Protein AF-0000000066609234 (afdb_homodimer)

Foldseek 3Di:
DPPPPPPPPPPPPPPPPPPVCPVPVPPPCVVVDDPPPDPDDPVRVLVVCVVDNDPVVVCCCVPVDADWDADPPPGDIDRDPVVVVVCCVPPVPDPPPD/DDPDDPPPPPPPPPPPPPPVCVVVVPPPCVVVDDPPDDPDDPVRVLVVCVVDNDPVVVCCCVPVDADWDADPPPGDIDRDPVVVVVCCVPPVDDPPPD

Organism: Homo sapiens (NCBI:txid9606)

Radius of gyration: 31.5 Å; Cα contacts (8 Å, |Δi|>4): 205; chains: 2; bounding box: 87×115×63 Å

pLDDT: mean 71.25, std 27.48, range [21.61, 97.12]

Nearest PDB structures (foldseek):
  2emf-assembly1_A  TM=6.825E-01  e=8.742E-01  Homo sapiens
  2rv7-assembly1_A  TM=4.399E-01  e=4.670E-01  Homo sapiens
  2ctd-assembly1_A  TM=4.064E-01  e=5.755E-01  Homo sapiens
  2rv6-assembly1_A  TM=5.481E-01  e=2.318E+00  Homo sapiens
  1xjh-assembly1_A  TM=2.756E-01  e=9.372E-01  Escherichia coli

Structure (mmCIF, N/CA/C/O backbone):
data_AF-0000000066609234-model_v1
#
loop_
_entity.id
_entity.type
_entity.pdbx_description
1 polymer 'Zinc finger protein 800'
#
loop_
_atom_site.group_PDB
_atom_site.id
_atom_site.type_symbol
_atom_site.label_atom_id
_atom_site.label_alt_id
_atom_site.label_comp_id
_atom_site.label_asym_id
_atom_site.label_entity_id
_atom_site.label_seq_id
_atom_site.pdbx_PDB_ins_code
_atom_site.Cartn_x
_atom_site.Cartn_y
_atom_site.Cartn_z
_atom_site.occupancy
_atom_site.B_iso_or_equiv
_atom_site.auth_seq_id
_atom_site.auth_comp_id
_atom_site.auth_asym_id
_atom_site.auth_atom_id
_atom_site.pdbx_PDB_model_num
ATOM 1 N N . MET A 1 1 ? -11.031 74.25 49.125 1 28.52 1 MET A N 1
ATOM 2 C CA . MET A 1 1 ? -10.68 73.875 47.781 1 28.52 1 MET A CA 1
ATOM 3 C C . MET A 1 1 ? -11.109 72.438 47.5 1 28.52 1 MET A C 1
ATOM 5 O O . MET A 1 1 ? -10.898 71.562 48.344 1 28.52 1 MET A O 1
ATOM 9 N N . PRO A 1 2 ? -12.016 72.125 46.438 1 31.3 2 PRO A N 1
ATOM 10 C CA . PRO A 1 2 ? -12.844 70.938 46.125 1 31.3 2 PRO A CA 1
ATOM 11 C C . PRO A 1 2 ? -12.008 69.688 45.781 1 31.3 2 PRO A C 1
ATOM 13 O O . PRO A 1 2 ? -11.023 69.812 45.031 1 31.3 2 PRO A O 1
ATOM 16 N N . LEU A 1 3 ? -11.656 68.812 46.719 1 30.33 3 LEU A N 1
ATOM 17 C CA . LEU A 1 3 ? -10.906 67.562 46.75 1 30.33 3 LEU A CA 1
ATOM 18 C C . LEU A 1 3 ? -11.523 66.562 45.781 1 30.33 3 LEU A C 1
ATOM 20 O O . LEU A 1 3 ? -12.594 66 46.062 1 30.33 3 LEU A O 1
ATOM 24 N N . ARG A 1 4 ? -11.555 66.938 44.406 1 28.08 4 ARG A N 1
ATOM 25 C CA . ARG A 1 4 ? -12.18 66.188 43.312 1 28.08 4 ARG A CA 1
ATOM 26 C C . ARG A 1 4 ? -11.672 64.75 43.25 1 28.08 4 ARG A C 1
ATOM 28 O O . ARG A 1 4 ? -10.469 64.5 43.312 1 28.08 4 ARG A O 1
ATOM 35 N N . ASP A 1 5 ? -12.406 63.812 43.875 1 26 5 ASP A N 1
ATOM 36 C CA . ASP A 1 5 ? -12.344 62.344 43.938 1 26 5 ASP A CA 1
ATOM 37 C C . ASP A 1 5 ? -12.172 61.75 42.562 1 26 5 ASP A C 1
ATOM 39 O O . ASP A 1 5 ? -13.078 61.812 41.719 1 26 5 ASP A O 1
ATOM 43 N N . LYS A 1 6 ? -11.047 62 41.844 1 26.77 6 LYS A N 1
ATOM 44 C CA . LYS A 1 6 ? -10.773 61.531 40.5 1 26.77 6 LYS A CA 1
ATOM 45 C C . LYS A 1 6 ? -10.867 60 40.406 1 26.77 6 LYS A C 1
ATOM 47 O O . LYS A 1 6 ? -10.156 59.312 41.125 1 26.77 6 LYS A O 1
ATOM 52 N N . TYR A 1 7 ? -12.109 59.406 40.344 1 27.83 7 TYR A N 1
ATOM 53 C CA . TYR A 1 7 ? -12.531 58.031 40.094 1 27.83 7 TYR A CA 1
ATOM 54 C C . TYR A 1 7 ? -11.812 57.469 38.906 1 27.83 7 TYR A C 1
ATOM 56 O O . TYR A 1 7 ? -11.758 58.094 37.844 1 27.83 7 TYR A O 1
ATOM 64 N N . CYS A 1 8 ? -10.703 56.781 39.094 1 27.2 8 CYS A N 1
ATOM 65 C CA . CYS A 1 8 ? -9.812 56.062 38.188 1 27.2 8 CYS A CA 1
ATOM 66 C C . CYS A 1 8 ? -10.602 55.094 37.312 1 27.2 8 CYS A C 1
ATOM 68 O O . CYS A 1 8 ? -11.305 54.219 37.781 1 27.2 8 CYS A O 1
ATOM 70 N N . GLN A 1 9 ? -11.273 55.625 36.312 1 24.23 9 GLN A N 1
ATOM 71 C CA . GLN A 1 9 ? -11.945 54.875 35.25 1 24.23 9 GLN A CA 1
ATOM 72 C C . GLN A 1 9 ? -11.023 53.812 34.625 1 24.23 9 GLN A C 1
ATOM 74 O O . GLN A 1 9 ? -9.961 54.156 34.125 1 24.23 9 GLN A O 1
ATOM 79 N N . THR A 1 10 ? -10.773 52.719 35.406 1 25.31 10 THR A N 1
ATOM 80 C CA . THR A 1 10 ? -10.039 51.562 34.938 1 25.31 10 THR A CA 1
ATOM 81 C C . THR A 1 10 ? -10.562 51.125 33.562 1 25.31 10 THR A C 1
ATOM 83 O O . THR A 1 10 ? -11.742 50.812 33.406 1 25.31 10 THR A O 1
ATOM 86 N N . ASP A 1 11 ? -10.281 51.844 32.469 1 29.53 11 ASP A N 1
ATOM 87 C CA . ASP A 1 11 ? -10.523 51.406 31.078 1 29.53 11 ASP A CA 1
ATOM 88 C C . ASP A 1 11 ? -10.117 49.969 30.859 1 29.53 11 ASP A C 1
ATOM 90 O O . ASP A 1 11 ? -8.953 49.594 31.078 1 29.53 11 ASP A O 1
ATOM 94 N N . HIS A 1 12 ? -10.961 49.031 31.344 1 28.52 12 HIS A N 1
ATOM 95 C CA . HIS A 1 12 ? -10.875 47.625 31.016 1 28.52 12 HIS A CA 1
ATOM 96 C C . HIS A 1 12 ? -10.586 47.406 29.531 1 28.52 12 HIS A C 1
ATOM 98 O O . HIS A 1 12 ? -11.422 47.719 28.688 1 28.52 12 HIS A O 1
ATOM 104 N N . HIS A 1 13 ? -9.43 47.875 29.078 1 29.09 13 HIS A N 1
ATOM 105 C CA . HIS A 1 13 ? -9.07 47.438 27.734 1 29.09 13 HIS A CA 1
ATOM 106 C C . HIS A 1 13 ? -9.406 45.938 27.547 1 29.09 13 HIS A C 1
ATOM 108 O O . HIS A 1 13 ? -8.969 45.094 28.328 1 29.09 13 HIS A O 1
ATOM 114 N N . HIS A 1 14 ? -10.68 45.656 27.188 1 28.42 14 HIS A N 1
ATOM 115 C CA . HIS A 1 14 ? -11.109 44.344 26.688 1 28.42 14 HIS A CA 1
ATOM 116 C C . HIS A 1 14 ? -10.055 43.719 25.781 1 28.42 14 HIS A C 1
ATOM 118 O O . HIS A 1 14 ? -9.727 44.281 24.734 1 28.42 14 HIS A O 1
ATOM 124 N N . HIS A 1 15 ? -8.93 43.344 26.344 1 29.28 15 HIS A N 1
ATOM 125 C CA . HIS A 1 15 ? -8.086 42.469 25.531 1 29.28 15 HIS A CA 1
ATOM 126 C C . HIS A 1 15 ? -8.93 41.469 24.75 1 29.28 15 HIS A C 1
ATOM 128 O O . HIS A 1 15 ? -9.766 40.75 25.328 1 29.28 15 HIS A O 1
ATOM 134 N N . GLY A 1 16 ? -9.461 41.875 23.578 1 28.73 16 GLY A N 1
ATOM 135 C CA . GLY A 1 16 ? -10.031 40.938 22.625 1 28.73 16 GLY A CA 1
ATOM 136 C C . GLY A 1 16 ? -9.367 39.562 22.672 1 28.73 16 GLY A C 1
ATOM 137 O O . GLY A 1 16 ? -8.141 39.469 22.609 1 28.73 16 GLY A O 1
ATOM 138 N N . CYS A 1 17 ? -9.758 38.719 23.609 1 29.88 17 CYS A N 1
ATOM 139 C CA . CYS A 1 17 ? -9.422 37.281 23.625 1 29.88 17 CYS A CA 1
ATOM 140 C C . CYS A 1 17 ? -9.227 36.75 22.219 1 29.88 17 CYS A C 1
ATOM 142 O O . CYS A 1 17 ? -9.945 37.156 21.297 1 29.88 17 CYS A O 1
ATOM 144 N N . CYS A 1 18 ? -7.965 36.594 21.859 1 32.62 18 CYS A N 1
ATOM 145 C CA . CYS A 1 18 ? -7.539 35.844 20.672 1 32.62 18 CYS A CA 1
ATOM 146 C C . CYS A 1 18 ? -8.453 34.656 20.391 1 32.62 18 CYS A C 1
ATOM 148 O O . CYS A 1 18 ? -8.617 33.781 21.25 1 32.62 18 CYS A O 1
ATOM 150 N N . GLU A 1 19 ? -9.719 34.875 20 1 37.41 19 GLU A N 1
ATOM 151 C CA . GLU A 1 19 ? -10.445 33.719 19.5 1 37.41 19 GLU A CA 1
ATOM 152 C C . GLU A 1 19 ? -9.5 32.719 18.797 1 37.41 19 GLU A C 1
ATOM 154 O O . GLU A 1 19 ? -8.594 33.156 18.078 1 37.41 19 GLU A O 1
ATOM 159 N N . PRO A 1 20 ? -9.117 31.641 19.5 1 38.38 20 PRO A N 1
ATOM 160 C CA . PRO A 1 20 ? -8.336 30.672 18.734 1 38.38 20 PRO A CA 1
ATOM 161 C C . PRO A 1 20 ? -8.82 30.531 17.297 1 38.38 20 PRO A C 1
ATOM 163 O O . PRO A 1 20 ? -10.023 30.375 17.062 1 38.38 20 PRO A O 1
ATOM 166 N N . VAL A 1 21 ? -8.523 31.375 16.375 1 37.28 21 VAL A N 1
ATOM 167 C CA . VAL A 1 21 ? -8.727 31.172 14.953 1 37.28 21 VAL A CA 1
ATOM 168 C C . VAL A 1 21 ? -8.57 29.703 14.609 1 37.28 21 VAL A C 1
ATOM 170 O O . VAL A 1 21 ? -7.469 29.156 14.672 1 37.28 21 VAL A O 1
ATOM 173 N N . TYR A 1 22 ? -9.352 28.859 15.211 1 35.16 22 TYR A N 1
ATOM 174 C CA . TYR A 1 22 ? -9.43 27.547 14.578 1 35.16 22 TYR A CA 1
ATOM 175 C C .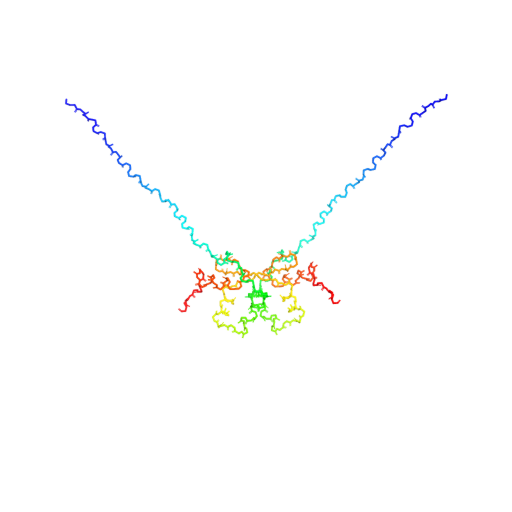 TYR A 1 22 ? -9.383 27.672 13.055 1 35.16 22 TYR A C 1
ATOM 177 O O . TYR A 1 22 ? -10.383 28 12.422 1 35.16 22 TYR A O 1
ATOM 185 N N . ILE A 1 23 ? -8.492 28.484 12.523 1 38.59 23 ILE A N 1
ATOM 186 C CA . ILE A 1 23 ? -8.359 28.375 11.078 1 38.59 23 ILE A CA 1
ATOM 187 C C . ILE A 1 23 ? -8.719 26.953 10.641 1 38.59 23 ILE A C 1
ATOM 189 O O . ILE A 1 23 ? -8.078 25.984 11.07 1 38.59 23 ILE A O 1
ATOM 193 N N . LEU A 1 24 ? -9.906 26.594 10.539 1 37.38 24 LEU A N 1
ATOM 194 C CA . LEU A 1 24 ? -10.242 25.438 9.727 1 37.38 24 LEU A CA 1
ATOM 195 C C . LEU A 1 24 ? -9.234 25.234 8.602 1 37.38 24 LEU A C 1
ATOM 197 O O . LEU A 1 24 ? -9.164 26.047 7.676 1 37.38 24 LEU A O 1
ATOM 201 N N . GLU A 1 25 ? -7.906 25.031 8.797 1 45.94 25 GLU A N 1
ATOM 202 C CA . GLU A 1 25 ? -7.074 24.688 7.648 1 45.94 25 GLU A CA 1
ATOM 203 C C . GLU A 1 25 ? -7.891 23.969 6.57 1 45.94 25 GLU A C 1
ATOM 205 O O . GLU A 1 25 ? -8.727 23.125 6.879 1 45.94 25 GLU A O 1
ATOM 210 N N . PRO A 1 26 ? -8.148 24.547 5.383 1 46.69 26 PRO A N 1
ATOM 211 C CA . PRO A 1 26 ? -8.828 23.766 4.348 1 46.69 26 PRO A CA 1
ATOM 212 C C . PRO A 1 26 ? -8.477 22.281 4.391 1 46.69 26 PRO A C 1
ATOM 214 O O . PRO A 1 26 ? -7.328 21.922 4.664 1 46.69 26 PRO A O 1
ATOM 217 N N . GLY A 1 27 ? -9.266 21.469 5.039 1 52.31 27 GLY A N 1
ATOM 218 C CA . GLY A 1 27 ? -9.078 20.031 5.055 1 52.31 27 GLY A CA 1
ATOM 219 C C . GLY A 1 27 ? -8.328 19.5 3.844 1 52.31 27 GLY A C 1
ATOM 220 O O . GLY A 1 27 ? -8.109 20.25 2.879 1 52.31 27 GLY A O 1
ATOM 221 N N . ASP A 1 28 ? -7.34 18.609 3.953 1 59.31 28 ASP A N 1
ATOM 222 C CA . ASP A 1 28 ? -6.676 17.891 2.871 1 59.31 28 ASP A CA 1
ATOM 223 C C . ASP A 1 28 ? -7.684 17.406 1.828 1 59.31 28 ASP A C 1
ATOM 225 O O . ASP A 1 28 ? -8.336 16.375 2.02 1 59.31 28 ASP A O 1
ATOM 229 N N . PRO A 1 29 ? -8.102 18.375 0.907 1 63.44 29 PRO A N 1
ATOM 230 C CA . PRO A 1 29 ? -9.086 17.969 -0.099 1 63.44 29 PRO A CA 1
ATOM 231 C C . PRO A 1 29 ? -8.797 16.594 -0.68 1 63.44 29 PRO A C 1
ATOM 233 O O . PRO A 1 29 ? -9.727 15.852 -1.017 1 63.44 29 PRO A O 1
ATOM 236 N N . PRO A 1 30 ? -7.59 16.312 -0.858 1 58.59 30 PRO A N 1
ATOM 237 C CA . PRO A 1 30 ? -7.387 14.992 -1.438 1 58.59 30 PRO A CA 1
ATOM 238 C C . PRO A 1 30 ? -8.016 13.883 -0.602 1 58.59 30 PRO A C 1
ATOM 240 O O . PRO A 1 30 ? -8.422 12.852 -1.145 1 58.59 30 PRO A O 1
ATOM 243 N N . LEU A 1 31 ? -7.996 14.141 0.734 1 64.69 31 LEU A N 1
ATOM 244 C CA . LEU A 1 31 ? -8.648 13.141 1.571 1 64.69 31 LEU A CA 1
ATOM 245 C C . LEU A 1 31 ? -10.133 13.023 1.224 1 64.69 31 LEU A C 1
ATOM 247 O O . LEU A 1 31 ? -10.727 11.953 1.361 1 64.69 31 LEU A O 1
ATOM 251 N N . LEU A 1 32 ? -10.539 14.227 0.797 1 56.22 32 LEU A N 1
ATOM 252 C CA . LEU A 1 32 ? -11.969 14.32 0.521 1 56.22 32 LEU A CA 1
ATOM 253 C C . LEU A 1 32 ? -12.258 14.008 -0.943 1 56.22 32 LEU A C 1
ATOM 255 O O . LEU A 1 32 ? -13.406 13.719 -1.304 1 56.22 32 LEU A O 1
ATOM 259 N N . GLN A 1 33 ? -11.242 14.281 -1.676 1 59.34 33 GLN A N 1
ATOM 260 C CA . GLN A 1 33 ? -11.477 14.07 -3.1 1 59.34 33 GLN A CA 1
ATOM 261 C C . GLN A 1 33 ? -11.594 12.578 -3.416 1 59.34 33 GLN A C 1
ATOM 263 O O . GLN A 1 33 ? -11.008 11.742 -2.727 1 59.34 33 GLN A O 1
ATOM 268 N N . GLN A 1 34 ? -12.641 12.297 -4.242 1 62.44 34 GLN A N 1
ATOM 269 C CA . GLN A 1 34 ? -12.875 10.93 -4.707 1 62.44 34 GLN A CA 1
ATOM 270 C C . GLN A 1 34 ? -11.664 10.398 -5.473 1 62.44 34 GLN A C 1
ATOM 272 O O . GLN A 1 34 ? -11.094 11.094 -6.309 1 62.44 34 GLN A O 1
ATOM 277 N N . PRO A 1 35 ? -11.094 9.375 -4.938 1 60.59 35 PRO A N 1
ATOM 278 C CA . PRO A 1 35 ? -9.984 8.773 -5.684 1 60.59 35 PRO A CA 1
ATOM 279 C C . PRO A 1 35 ? -10.297 8.617 -7.172 1 60.59 35 PRO A C 1
ATOM 281 O O . PRO A 1 35 ? -11.445 8.391 -7.547 1 60.59 35 PRO A O 1
ATOM 284 N N . LEU A 1 36 ? -9.445 9.281 -7.977 1 59.44 36 LEU A N 1
ATOM 285 C CA . LEU A 1 36 ? -9.578 8.992 -9.398 1 59.44 36 LEU A CA 1
ATOM 286 C C . LEU A 1 36 ? -9.719 7.492 -9.641 1 59.44 36 LEU A C 1
ATOM 288 O O . LEU A 1 36 ? -9.047 6.688 -8.992 1 59.44 36 LEU A O 1
ATOM 292 N N . GLN A 1 37 ? -10.961 7.18 -9.875 1 60.25 37 GLN A N 1
ATOM 293 C CA . GLN A 1 37 ? -11.266 5.781 -10.164 1 60.25 37 GLN A CA 1
ATOM 294 C C . GLN A 1 37 ? -10.391 5.254 -11.305 1 60.25 37 GLN A C 1
ATOM 296 O O . GLN A 1 37 ? -10.484 5.73 -12.438 1 60.25 37 GLN A O 1
ATOM 301 N N . THR A 1 38 ? -9.195 4.777 -10.938 1 64.38 38 THR A N 1
ATOM 302 C CA . THR A 1 38 ? -8.445 4.039 -11.945 1 64.38 38 THR A CA 1
ATOM 303 C C . THR A 1 38 ? -8.789 2.553 -11.891 1 64.38 38 THR A C 1
ATOM 305 O O . THR A 1 38 ? -9.203 2.043 -10.852 1 64.38 38 THR A O 1
ATOM 308 N N . SER A 1 39 ? -8.906 1.955 -13.133 1 77.62 39 SER A N 1
ATOM 309 C CA . SER A 1 39 ? -9.094 0.511 -13.219 1 77.62 39 SER A CA 1
ATOM 310 C C . SER A 1 39 ? -7.922 -0.24 -12.602 1 77.62 39 SER A C 1
ATOM 312 O O . SER A 1 39 ? -8.031 -1.432 -12.305 1 77.62 39 SER A O 1
ATOM 314 N N . LYS A 1 40 ? -6.926 0.513 -12.266 1 88.94 40 LYS A N 1
ATOM 315 C CA . LYS A 1 40 ? -5.715 -0.112 -11.734 1 88.94 40 LYS A CA 1
ATOM 316 C C . LYS A 1 40 ? -5.711 -0.099 -10.211 1 88.94 40 LYS A C 1
ATOM 318 O O . LYS A 1 40 ? -6.125 0.882 -9.594 1 88.94 40 LYS A O 1
ATOM 323 N N . SER A 1 41 ? -5.258 -1.173 -9.664 1 92 41 SER A N 1
ATOM 324 C CA . SER A 1 41 ? -5.121 -1.24 -8.211 1 92 41 SER A CA 1
ATOM 325 C C . SER A 1 41 ? -3.984 -0.348 -7.723 1 92 41 SER A C 1
ATOM 327 O O . SER A 1 41 ? -3.139 0.077 -8.508 1 92 41 SER A O 1
ATOM 329 N N . GLY A 1 42 ? -4.012 -0.035 -6.473 1 95 42 GLY A N 1
ATOM 330 C CA . GLY A 1 42 ? -2.898 0.702 -5.891 1 95 42 GLY A CA 1
ATOM 331 C C . GLY A 1 42 ? -1.559 0.027 -6.109 1 95 42 GLY A C 1
ATOM 332 O O . GLY A 1 42 ? -0.558 0.694 -6.379 1 95 42 GLY A O 1
ATOM 333 N N . ILE A 1 43 ? -1.514 -1.341 -6.016 1 97.12 43 ILE A N 1
ATOM 334 C CA . ILE A 1 43 ? -0.284 -2.109 -6.176 1 97.12 43 ILE A CA 1
ATOM 335 C C . ILE A 1 43 ? 0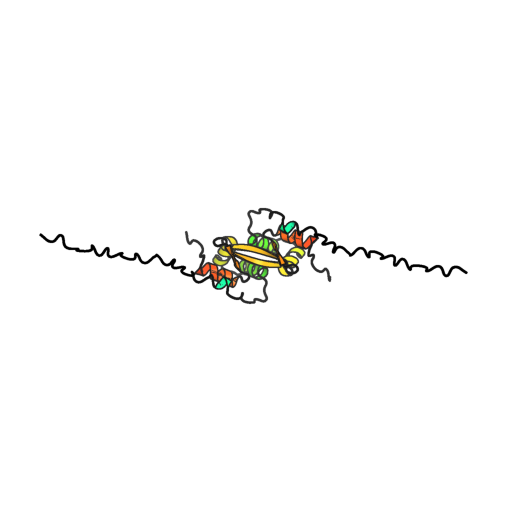.218 -1.99 -7.613 1 97.12 43 ILE A C 1
ATOM 337 O O . ILE A 1 43 ? 1.409 -1.771 -7.844 1 97.12 43 ILE A O 1
ATOM 341 N N . GLN A 1 44 ? -0.675 -2.064 -8.539 1 95.38 44 GLN A N 1
ATOM 342 C CA . GLN A 1 44 ? -0.281 -1.894 -9.93 1 95.38 44 GLN A CA 1
ATOM 343 C C . GLN A 1 44 ? 0.31 -0.507 -10.172 1 95.38 44 GLN A C 1
ATOM 345 O O . GLN A 1 44 ? 1.287 -0.362 -10.906 1 95.38 44 GLN A O 1
ATOM 350 N N . GLN A 1 45 ? -0.321 0.514 -9.57 1 94.75 45 GLN A N 1
ATOM 351 C CA . GLN A 1 45 ? 0.174 1.88 -9.711 1 94.75 45 GLN A CA 1
ATOM 352 C C . GLN A 1 45 ? 1.58 2.018 -9.133 1 94.75 45 GLN A C 1
ATOM 354 O O . GLN A 1 45 ? 2.43 2.697 -9.711 1 94.75 45 GLN A O 1
ATOM 359 N N . ILE A 1 46 ? 1.784 1.4 -8.023 1 96.81 46 ILE A N 1
ATOM 360 C CA . ILE A 1 46 ? 3.109 1.407 -7.414 1 96.81 46 ILE A CA 1
ATOM 361 C C . ILE A 1 46 ? 4.117 0.767 -8.359 1 96.81 46 ILE A C 1
ATOM 363 O O . ILE A 1 46 ? 5.176 1.339 -8.633 1 96.81 46 ILE A O 1
ATOM 367 N N . ILE A 1 47 ? 3.834 -0.401 -8.852 1 96.69 47 ILE A N 1
ATOM 368 C CA . ILE A 1 47 ? 4.738 -1.118 -9.742 1 96.69 47 ILE A CA 1
ATOM 369 C C . ILE A 1 47 ? 5.043 -0.256 -10.969 1 96.69 47 ILE A C 1
ATOM 371 O O . ILE A 1 47 ? 6.203 -0.119 -11.359 1 96.69 47 ILE A O 1
ATOM 375 N N . GLU A 1 48 ? 4.035 0.343 -11.539 1 95.62 48 GLU A N 1
ATOM 376 C CA . GLU A 1 48 ? 4.227 1.187 -12.719 1 95.62 48 GLU A CA 1
ATOM 377 C C . GLU A 1 48 ? 5.117 2.383 -12.398 1 95.62 48 GLU A C 1
ATOM 379 O O . GLU A 1 48 ? 5.953 2.779 -13.219 1 95.62 48 GLU A O 1
ATOM 384 N N . CYS A 1 49 ? 4.879 2.926 -11.297 1 95.19 49 CYS A N 1
ATOM 385 C CA . CYS A 1 49 ? 5.695 4.059 -10.867 1 95.19 49 CYS A CA 1
ATOM 386 C C . CYS A 1 49 ? 7.168 3.672 -10.805 1 95.19 49 CYS A C 1
ATOM 388 O O . CYS A 1 49 ? 8.031 4.445 -11.211 1 95.19 49 CYS A O 1
ATOM 390 N N . PHE A 1 50 ? 7.5 2.525 -10.336 1 96.5 50 PHE A N 1
ATOM 391 C CA . PHE A 1 50 ? 8.898 2.139 -10.172 1 96.5 50 PHE A CA 1
ATOM 392 C C . PHE A 1 50 ? 9.477 1.65 -11.492 1 96.5 50 PHE A C 1
ATOM 394 O O . PHE A 1 50 ? 10.695 1.489 -11.617 1 96.5 50 PHE A O 1
ATOM 401 N N . ARG A 1 51 ? 8.641 1.446 -12.398 1 95.12 51 ARG A N 1
ATOM 402 C CA . ARG A 1 51 ? 9.109 1.073 -13.734 1 95.12 51 ARG A CA 1
ATOM 403 C C . ARG A 1 51 ? 9.375 2.309 -14.586 1 95.12 51 ARG A C 1
ATOM 405 O O . ARG A 1 51 ? 10.383 2.377 -15.297 1 95.12 51 ARG A O 1
ATOM 412 N N . SER A 1 52 ? 8.484 3.246 -14.523 1 96.19 52 SER A N 1
ATOM 413 C CA . SER A 1 52 ? 8.539 4.324 -15.5 1 96.19 52 SER A CA 1
ATOM 414 C C . SER A 1 52 ? 8.383 5.688 -14.836 1 96.19 52 SER A C 1
ATOM 416 O O . SER A 1 52 ? 8.406 6.719 -15.508 1 96.19 52 SER A O 1
ATOM 418 N N . GLY A 1 53 ? 8.211 5.82 -13.539 1 96.38 53 GLY A N 1
ATOM 419 C CA . GLY A 1 53 ? 8.023 7.086 -12.844 1 96.38 53 GLY A CA 1
ATOM 420 C C . GLY A 1 53 ? 9.305 7.863 -12.656 1 96.38 53 GLY A C 1
ATOM 421 O O . GLY A 1 53 ? 10.391 7.375 -12.984 1 96.38 53 GLY A O 1
ATOM 422 N N . THR A 1 54 ? 9.102 9.086 -12.211 1 95.69 54 THR A N 1
ATOM 423 C CA . THR A 1 54 ? 10.242 9.961 -11.969 1 95.69 54 THR A CA 1
ATOM 424 C C . THR A 1 54 ? 10.992 9.539 -10.711 1 95.69 54 THR A C 1
ATOM 426 O O . THR A 1 54 ? 10.43 8.875 -9.836 1 95.69 54 THR A O 1
ATOM 429 N N . LYS A 1 55 ? 12.273 9.953 -10.641 1 96.25 55 LYS A N 1
ATOM 430 C CA . LYS A 1 55 ? 13.086 9.719 -9.445 1 96.25 55 LYS A CA 1
ATOM 431 C C . LYS A 1 55 ? 12.438 10.352 -8.211 1 96.25 55 LYS A C 1
ATOM 433 O O . LYS A 1 55 ? 12.469 9.773 -7.121 1 96.25 55 LYS A O 1
ATOM 438 N N . GLN A 1 56 ? 11.938 11.5 -8.383 1 93.81 56 GLN A N 1
ATOM 439 C CA . GLN A 1 56 ? 11.297 12.188 -7.273 1 93.81 56 GLN A CA 1
ATOM 440 C C . GLN A 1 56 ? 10.117 11.383 -6.73 1 93.81 56 GLN A C 1
ATOM 442 O O . GLN A 1 56 ? 9.977 11.227 -5.516 1 93.81 56 GLN A O 1
ATOM 447 N N . LEU A 1 57 ? 9.266 10.961 -7.648 1 95.31 57 LEU A N 1
ATOM 448 C CA 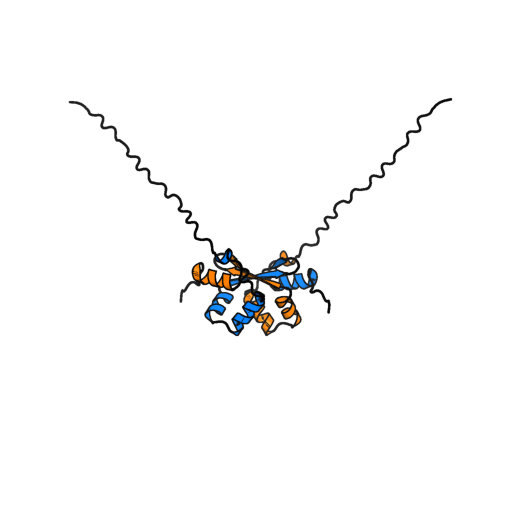. LEU A 1 57 ? 8.109 10.18 -7.219 1 95.31 57 LEU A CA 1
ATOM 449 C C . LEU A 1 57 ? 8.555 8.898 -6.512 1 95.31 57 LEU A C 1
ATOM 451 O O . LEU A 1 57 ? 7.996 8.539 -5.477 1 95.31 57 LEU A O 1
ATOM 455 N N . LYS A 1 58 ? 9.5 8.219 -7.047 1 96.62 58 LYS A N 1
ATOM 456 C CA . LYS A 1 58 ? 10.039 7.02 -6.41 1 96.62 58 LYS A CA 1
ATOM 457 C C . LYS A 1 58 ? 10.555 7.324 -5.012 1 96.62 58 LYS A C 1
ATOM 459 O O . LYS A 1 58 ? 10.336 6.551 -4.078 1 96.62 58 LYS A O 1
ATOM 464 N N . HIS A 1 59 ? 11.188 8.438 -4.906 1 94.25 59 HIS A N 1
ATOM 465 C CA . HIS A 1 59 ? 11.695 8.859 -3.607 1 94.25 59 HIS A CA 1
ATOM 466 C C . HIS A 1 59 ? 10.562 9.109 -2.623 1 94.25 59 HIS A C 1
ATOM 468 O O . HIS A 1 59 ? 10.609 8.648 -1.479 1 94.25 59 HIS A O 1
ATOM 474 N N . ILE A 1 60 ? 9.562 9.82 -3.016 1 95.06 60 ILE A N 1
ATOM 475 C CA . ILE A 1 60 ? 8.414 10.109 -2.158 1 95.06 60 ILE A CA 1
ATOM 476 C C . ILE A 1 60 ? 7.793 8.805 -1.676 1 95.06 60 ILE A C 1
ATOM 478 O O . ILE A 1 60 ? 7.531 8.641 -0.482 1 95.06 60 ILE A O 1
ATOM 482 N N . LEU A 1 61 ? 7.543 7.836 -2.566 1 96.19 61 LEU A N 1
ATOM 483 C CA . LEU A 1 61 ? 6.879 6.574 -2.24 1 96.19 61 LEU A CA 1
ATOM 484 C C . LEU A 1 61 ? 7.73 5.746 -1.283 1 96.19 61 LEU A C 1
ATOM 486 O O . LEU A 1 61 ? 7.203 5.113 -0.367 1 96.19 61 LEU A O 1
ATOM 490 N N . LEU A 1 62 ? 9.055 5.82 -1.44 1 94.94 62 LEU A N 1
ATOM 491 C CA . LEU A 1 62 ? 9.938 5.004 -0.622 1 94.94 62 LEU A CA 1
ATOM 492 C C . LEU A 1 62 ? 10.156 5.637 0.749 1 94.94 62 LEU A C 1
ATOM 494 O O . LEU A 1 62 ? 10.227 4.934 1.758 1 94.94 62 LEU A O 1
ATOM 498 N N . LYS A 1 63 ? 10.203 6.996 0.785 1 94.25 63 LYS A N 1
ATOM 499 C CA . LYS A 1 63 ? 10.672 7.656 2.002 1 94.25 63 LYS A CA 1
ATOM 500 C C . LYS A 1 63 ? 9.5 8.25 2.781 1 94.25 63 LYS A C 1
ATOM 502 O O . LYS A 1 63 ? 9.516 8.266 4.016 1 94.25 63 LYS A O 1
ATOM 507 N N . ASP A 1 64 ? 8.461 8.656 2.139 1 95.06 64 ASP A N 1
ATOM 508 C CA . ASP A 1 64 ? 7.469 9.5 2.805 1 95.06 64 ASP A CA 1
ATOM 509 C C . ASP A 1 64 ? 6.129 8.773 2.924 1 95.06 64 ASP A C 1
ATOM 511 O O . ASP A 1 64 ? 5.168 9.328 3.463 1 95.06 64 ASP A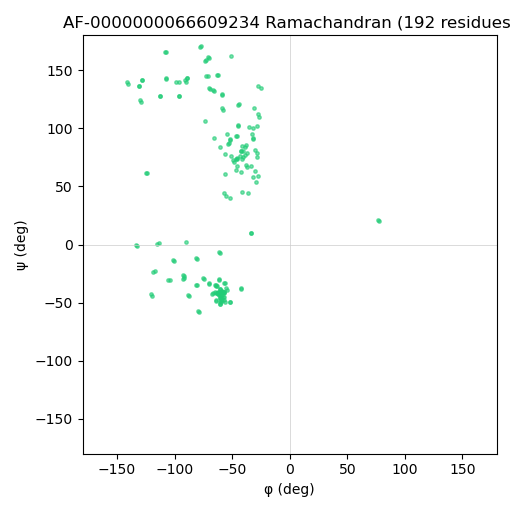 O 1
ATOM 515 N N . VAL A 1 65 ? 6.066 7.539 2.445 1 96.25 65 VAL A N 1
ATOM 516 C CA . VAL A 1 65 ? 4.758 6.895 2.355 1 96.25 65 VAL A CA 1
ATOM 517 C C . VAL A 1 65 ? 4.828 5.5 2.979 1 96.25 65 VAL A C 1
ATOM 519 O O . VAL A 1 65 ? 5.773 4.75 2.732 1 96.25 65 VAL A O 1
ATOM 522 N N . ASP A 1 66 ? 3.787 5.246 3.744 1 94.88 66 ASP A N 1
ATOM 523 C CA . ASP A 1 66 ? 3.539 3.875 4.176 1 94.88 66 ASP A CA 1
ATOM 524 C C . ASP A 1 66 ? 2.328 3.285 3.457 1 94.88 66 ASP A C 1
ATOM 526 O O . ASP A 1 66 ? 1.581 4.008 2.795 1 94.88 66 ASP A O 1
ATOM 530 N N . THR A 1 67 ? 2.266 1.966 3.59 1 96 67 THR A N 1
ATOM 531 C CA . THR A 1 67 ? 1.15 1.285 2.943 1 96 67 THR A CA 1
ATOM 532 C C . THR A 1 67 ? 0.42 0.383 3.934 1 96 67 THR A C 1
ATOM 534 O O . THR A 1 67 ? 1.048 -0.243 4.793 1 96 67 THR A O 1
ATOM 537 N N . ILE A 1 68 ? -0.823 0.343 3.83 1 95.19 68 ILE A N 1
ATOM 538 C CA . ILE A 1 68 ? -1.695 -0.621 4.496 1 95.19 68 ILE A CA 1
ATOM 539 C C . ILE A 1 68 ? -2.334 -1.54 3.455 1 95.19 68 ILE A C 1
ATOM 541 O O . ILE A 1 68 ? -2.811 -1.077 2.416 1 95.19 68 ILE A O 1
ATOM 545 N N . PHE A 1 69 ? -2.174 -2.848 3.723 1 96.12 69 PHE A N 1
ATOM 546 C CA . PHE A 1 69 ? -2.783 -3.826 2.83 1 96.12 69 PHE A CA 1
ATOM 547 C C . PHE A 1 69 ? -4.203 -4.156 3.277 1 96.12 69 PHE A C 1
ATOM 549 O O . PHE A 1 69 ? -4.473 -4.262 4.477 1 96.12 69 PHE A O 1
ATOM 556 N N . GLU A 1 70 ? -5.023 -4.34 2.277 1 96.12 70 GLU A N 1
ATOM 557 C CA . GLU A 1 70 ? -6.43 -4.645 2.529 1 96.12 70 GLU A CA 1
ATOM 558 C C . GLU A 1 70 ? -6.875 -5.875 1.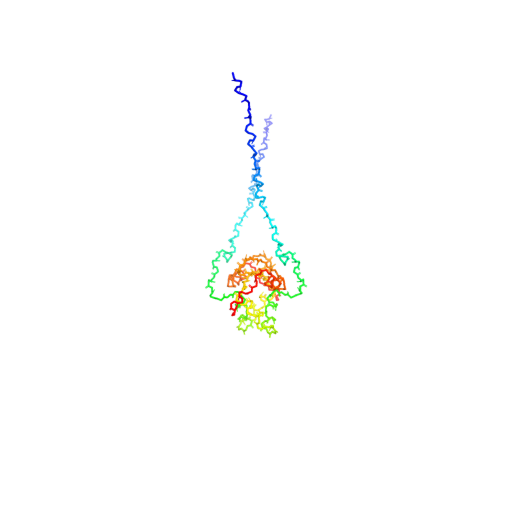745 1 96.12 70 GLU A C 1
ATOM 560 O O . GLU A 1 70 ? -6.707 -5.934 0.525 1 96.12 70 GLU A O 1
ATOM 565 N N . CYS A 1 71 ? -7.336 -6.777 2.439 1 95.31 71 CYS A N 1
ATOM 566 C CA . CYS A 1 71 ? -7.965 -7.906 1.76 1 95.31 71 CYS A CA 1
ATOM 567 C C . CYS A 1 71 ? -9.227 -7.465 1.028 1 95.31 71 CYS A C 1
ATOM 569 O O . CYS A 1 71 ? -10.148 -6.914 1.64 1 95.31 71 CYS A O 1
ATOM 571 N N . LYS A 1 72 ? -9.398 -7.828 -0.198 1 94.38 72 LYS A N 1
ATOM 572 C CA . LYS A 1 72 ? -10.531 -7.375 -0.994 1 94.38 72 LYS A CA 1
ATOM 573 C C . LYS A 1 72 ? -11.82 -8.078 -0.568 1 94.38 72 LYS A C 1
ATOM 575 O O . LYS A 1 72 ? -12.914 -7.547 -0.748 1 94.38 72 LYS A O 1
ATOM 580 N N . LEU A 1 73 ? -11.641 -9.242 -0.109 1 92.5 73 LEU A N 1
ATOM 581 C CA . LEU A 1 73 ? -12.812 -10.047 0.207 1 92.5 73 LEU A CA 1
ATOM 582 C C . LEU A 1 73 ? -13.414 -9.633 1.546 1 92.5 73 LEU A C 1
ATOM 584 O O . LEU A 1 73 ? -14.602 -9.312 1.624 1 92.5 73 LEU A O 1
ATOM 588 N N . CYS A 1 74 ? -12.688 -9.688 2.57 1 93.81 74 CYS A N 1
ATOM 589 C CA . CYS A 1 74 ? -13.25 -9.469 3.898 1 93.81 74 CYS A CA 1
ATOM 590 C C . CYS A 1 74 ? -12.961 -8.055 4.383 1 93.81 74 CYS A C 1
ATOM 592 O O . CYS A 1 74 ? -13.477 -7.629 5.418 1 93.81 74 CYS A O 1
ATOM 594 N N . ARG A 1 75 ? -12.047 -7.309 3.764 1 93.94 75 ARG A N 1
ATOM 595 C CA . ARG A 1 75 ? -11.727 -5.906 3.994 1 93.94 75 ARG A CA 1
ATOM 596 C C . ARG A 1 75 ? -10.875 -5.738 5.25 1 93.94 75 ARG A C 1
ATOM 598 O O . ARG A 1 75 ? -10.75 -4.629 5.773 1 93.94 75 ARG A O 1
ATOM 605 N N . SER A 1 76 ? -10.219 -6.785 5.695 1 93.69 76 SER A N 1
ATOM 606 C CA . SER A 1 76 ? -9.281 -6.684 6.809 1 93.69 76 SER A CA 1
ATOM 607 C C . SER A 1 76 ? -8.016 -5.941 6.391 1 93.69 76 SER A C 1
ATOM 609 O O . SER A 1 76 ? -7.566 -6.062 5.25 1 93.69 76 SER A O 1
ATOM 611 N N . LEU A 1 77 ? -7.52 -5.176 7.434 1 93.38 77 LEU A N 1
ATOM 612 C CA . LEU A 1 77 ? -6.359 -4.328 7.164 1 93.38 77 LEU A CA 1
ATOM 613 C C . LEU A 1 77 ? -5.109 -4.895 7.828 1 93.38 77 LEU A C 1
ATOM 615 O O . LEU A 1 77 ? -5.168 -5.391 8.953 1 93.38 77 LEU A O 1
ATOM 619 N N . PHE A 1 78 ? -3.914 -4.738 7.07 1 91.94 78 PHE A N 1
ATOM 620 C CA . PHE A 1 78 ? -2.629 -5.23 7.551 1 91.94 78 PHE A CA 1
ATOM 621 C C . PHE A 1 78 ? -1.512 -4.254 7.211 1 91.94 78 PHE A C 1
ATOM 623 O O . PHE A 1 78 ? -1.449 -3.736 6.094 1 91.94 78 PHE A O 1
ATOM 630 N N . ARG A 1 79 ? -0.627 -4.062 8.094 1 90.69 79 ARG A N 1
ATOM 631 C CA . ARG A 1 79 ? 0.551 -3.252 7.812 1 90.69 79 ARG A CA 1
ATOM 632 C C . ARG A 1 79 ? 1.712 -4.117 7.336 1 90.69 79 ARG A C 1
ATOM 634 O O . ARG A 1 79 ? 2.551 -3.668 6.555 1 90.69 79 ARG A O 1
ATOM 641 N N . GLY A 1 80 ? 1.706 -5.355 7.816 1 91 80 GLY A N 1
ATOM 642 C CA . GLY A 1 80 ? 2.738 -6.285 7.387 1 91 80 GLY A CA 1
ATOM 643 C C . GLY A 1 80 ? 2.299 -7.176 6.242 1 91 80 GLY A C 1
ATOM 644 O O . GLY A 1 80 ? 1.279 -7.863 6.34 1 91 80 GLY A O 1
ATOM 645 N N . LEU A 1 81 ? 3.145 -7.18 5.188 1 93.56 81 LEU A N 1
ATOM 646 C CA . LEU A 1 81 ? 2.844 -8.062 4.066 1 93.56 81 LEU A CA 1
ATOM 647 C C . LEU A 1 81 ? 2.793 -9.516 4.523 1 93.56 81 LEU A C 1
ATOM 649 O O . LEU A 1 81 ? 1.89 -10.266 4.133 1 93.56 81 LEU A O 1
ATOM 653 N N . PRO A 1 82 ? 3.691 -9.938 5.418 1 90.5 82 PRO A N 1
ATOM 654 C CA . PRO A 1 82 ? 3.59 -11.32 5.883 1 90.5 82 PRO A CA 1
ATOM 655 C C . PRO A 1 82 ? 2.256 -11.617 6.566 1 90.5 82 PRO A C 1
ATOM 657 O O . PRO A 1 82 ? 1.715 -12.719 6.418 1 90.5 82 PRO A O 1
ATOM 660 N N . ASN A 1 83 ? 1.759 -10.664 7.328 1 92.69 83 ASN A N 1
ATOM 661 C CA . ASN A 1 83 ? 0.471 -10.867 7.98 1 92.69 83 ASN A CA 1
ATOM 662 C C . ASN A 1 83 ? -0.657 -11.016 6.965 1 92.69 83 ASN A C 1
ATOM 664 O O . ASN A 1 83 ? -1.561 -11.836 7.145 1 92.69 83 ASN A O 1
ATOM 668 N N . LEU A 1 84 ? -0.608 -10.211 5.953 1 94.12 84 LEU A N 1
ATOM 669 C CA . LEU A 1 84 ? -1.602 -10.336 4.891 1 94.12 84 LEU A CA 1
ATOM 670 C C . LEU A 1 84 ? -1.525 -11.711 4.234 1 94.12 84 LEU A C 1
ATOM 672 O O . LEU A 1 84 ? -2.555 -12.336 3.975 1 94.12 84 LEU A O 1
ATOM 676 N N . ILE A 1 85 ? -0.318 -12.109 3.934 1 93.19 85 ILE A N 1
ATOM 677 C CA . ILE A 1 85 ? -0.142 -13.391 3.27 1 93.19 85 ILE A CA 1
ATOM 678 C C . ILE A 1 85 ? -0.677 -14.516 4.16 1 93.19 85 ILE A C 1
ATOM 680 O O . ILE A 1 85 ? -1.338 -15.438 3.678 1 93.19 85 ILE A O 1
ATOM 684 N N . THR A 1 86 ? -0.364 -14.445 5.449 1 91.44 86 THR A N 1
ATOM 685 C CA . THR A 1 86 ? -0.895 -15.43 6.387 1 91.44 86 THR A CA 1
ATOM 686 C C . THR A 1 86 ? -2.422 -15.414 6.383 1 91.44 86 THR A C 1
ATOM 688 O O . THR A 1 86 ? -3.059 -16.469 6.391 1 91.44 86 THR A O 1
ATOM 691 N N . HIS A 1 87 ? -3.008 -14.266 6.461 1 92.38 87 HIS A N 1
ATOM 692 C CA . HIS A 1 87 ? -4.457 -14.125 6.359 1 92.38 87 HIS A CA 1
ATOM 693 C C . HIS A 1 87 ? -4.992 -14.82 5.117 1 92.38 87 HIS A C 1
ATOM 695 O O . HIS A 1 87 ? -5.957 -15.586 5.195 1 92.38 87 HIS A O 1
ATOM 701 N N . LYS A 1 88 ? -4.398 -14.562 3.98 1 93.31 88 LYS A N 1
ATOM 702 C CA . LYS A 1 88 ? -4.871 -15.125 2.721 1 93.31 88 LYS A CA 1
ATOM 703 C C . LYS A 1 88 ? -4.746 -16.656 2.723 1 93.31 88 LYS A C 1
ATOM 705 O O . LYS A 1 88 ? -5.562 -17.344 2.113 1 93.31 88 LYS A O 1
ATOM 710 N N . LYS A 1 89 ? -3.773 -17.125 3.316 1 90.56 89 LYS A N 1
ATOM 711 C CA . LYS A 1 89 ? -3.535 -18.562 3.357 1 90.56 89 LYS A CA 1
ATOM 712 C C . LYS A 1 89 ? -4.57 -19.281 4.23 1 90.56 89 LYS A C 1
ATOM 714 O O . LYS A 1 89 ? -5.043 -20.359 3.891 1 90.56 89 LYS A O 1
ATOM 719 N N . PHE A 1 90 ? -5.031 -18.609 5.281 1 90 90 PHE A N 1
ATOM 720 C CA . PHE A 1 90 ? -5.754 -19.391 6.289 1 90 90 PHE A CA 1
ATOM 721 C C . PHE A 1 90 ? -7.191 -18.891 6.414 1 90 90 PHE A C 1
ATOM 723 O O . PHE A 1 90 ? -8.062 -19.625 6.883 1 90 90 PHE A O 1
ATOM 730 N N . TYR A 1 91 ? -7.453 -17.734 6.066 1 89.31 91 TYR A N 1
ATOM 731 C CA . TYR A 1 91 ? -8.766 -17.188 6.395 1 89.31 91 TYR A CA 1
ATOM 732 C C . TYR A 1 91 ? -9.516 -16.797 5.129 1 89.31 91 TYR A C 1
ATOM 734 O O . TYR A 1 91 ? -10.734 -16.953 5.043 1 89.31 91 TYR A O 1
ATOM 742 N N . CYS A 1 92 ? -8.891 -16.141 4.145 1 93.19 92 CYS A N 1
ATOM 743 C CA . CYS A 1 92 ? -9.492 -15.727 2.881 1 93.19 92 CYS A CA 1
A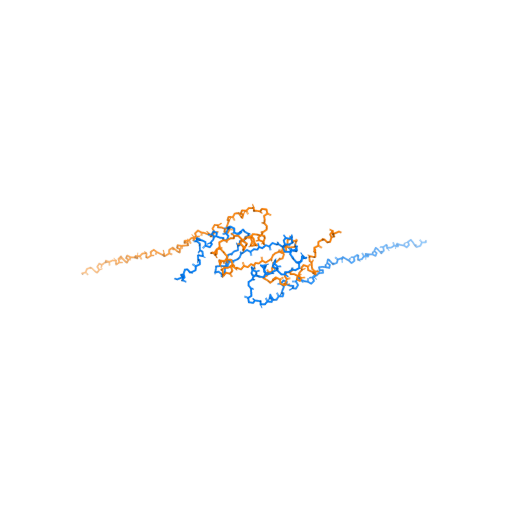TOM 744 C C . CYS A 1 92 ? -8.711 -16.281 1.697 1 93.19 92 CYS A C 1
ATOM 746 O O . CYS A 1 92 ? -8.188 -15.516 0.881 1 93.19 92 CYS A O 1
ATOM 748 N N . PRO A 1 93 ? -8.602 -17.562 1.525 1 89.12 93 PRO A N 1
ATOM 749 C CA . PRO A 1 93 ? -7.852 -18.141 0.404 1 89.12 93 PRO A CA 1
ATOM 750 C C . PRO A 1 93 ? -8.453 -17.766 -0.952 1 89.12 93 PRO A C 1
ATOM 752 O O . PRO A 1 93 ? -9.656 -17.531 -1.054 1 89.12 93 PRO A O 1
ATOM 755 N N . PRO A 1 94 ? -7.48 -17.609 -1.95 1 80 94 PRO A N 1
ATOM 756 C CA . PRO A 1 94 ? -8.016 -17.328 -3.285 1 80 94 PRO A CA 1
ATOM 757 C C . PRO A 1 94 ? -8.953 -18.422 -3.789 1 80 94 PRO A C 1
ATOM 759 O O . PRO A 1 94 ? -8.805 -19.594 -3.424 1 80 94 PRO A O 1
ATOM 762 N N . SER A 1 95 ? -10.172 -17.969 -4.25 1 69.25 95 SER A N 1
ATOM 763 C CA . SER A 1 95 ? -11.102 -18.969 -4.773 1 69.25 95 SER A CA 1
ATOM 764 C C . SER A 1 95 ? -10.43 -19.844 -5.832 1 69.25 95 SER A C 1
ATOM 766 O O . SER A 1 95 ? -9.75 -19.328 -6.727 1 69.25 95 SER A O 1
ATOM 768 N N . LEU A 1 96 ? -9.789 -21 -5.492 1 54.72 96 LEU A N 1
ATOM 769 C CA . LEU A 1 96 ? -9.352 -22.016 -6.441 1 54.72 96 LEU A CA 1
ATOM 770 C C . LEU A 1 96 ? -10.312 -22.109 -7.617 1 54.72 96 LEU A C 1
ATOM 772 O O . LEU A 1 96 ? -10.195 -23.016 -8.453 1 54.72 96 LEU A O 1
ATOM 776 N N . GLN A 1 97 ? -11.266 -21.375 -7.965 1 46.59 97 GLN A N 1
ATOM 777 C CA . GLN A 1 97 ? -11.812 -22 -9.164 1 46.59 97 GLN A CA 1
ATOM 778 C C . GLN A 1 97 ? -10.742 -22.156 -10.234 1 46.59 97 GLN A C 1
ATOM 780 O O . GLN A 1 97 ? -10.336 -21.188 -10.875 1 46.59 97 GLN A O 1
ATOM 785 N N . MET A 1 98 ? -9.516 -22.609 -9.867 1 34.66 98 MET A N 1
ATOM 786 C CA . MET A 1 98 ? -8.945 -23.266 -11.031 1 34.66 98 MET A CA 1
ATOM 787 C C . MET A 1 98 ? -9.836 -24.406 -11.508 1 34.66 98 MET A C 1
ATOM 789 O O . MET A 1 98 ? -10.508 -25.062 -10.695 1 34.66 98 MET A O 1
ATOM 793 N N . MET B 1 1 ? -70 -40.406 42.594 1 29.31 1 MET B N 1
ATOM 794 C CA . MET B 1 1 ? -68.938 -40.969 41.812 1 29.31 1 MET B CA 1
ATOM 795 C C . MET B 1 1 ? -67.812 -39.938 41.594 1 29.31 1 MET B C 1
ATOM 797 O O . MET B 1 1 ? -68.062 -38.875 41.031 1 29.31 1 MET B O 1
ATOM 801 N N . PRO B 1 2 ? -66.688 -39.875 42.375 1 28.8 2 PRO B N 1
ATOM 802 C CA . PRO B 1 2 ? -65.75 -38.781 42.688 1 28.8 2 PRO B CA 1
ATOM 803 C C . PRO B 1 2 ? -64.812 -38.438 41.5 1 28.8 2 PRO B C 1
ATOM 805 O O . PRO B 1 2 ? -64.5 -39.312 40.688 1 28.8 2 PRO B O 1
ATOM 808 N N . LEU B 1 3 ? -65.062 -37.25 40.781 1 26.42 3 LEU B N 1
ATOM 809 C CA . LEU B 1 3 ? -64.562 -36.406 39.688 1 26.42 3 LEU B CA 1
ATOM 810 C C . LEU B 1 3 ? -63.062 -36.094 39.906 1 26.42 3 LEU B C 1
ATOM 812 O O . LEU B 1 3 ? -62.719 -35.094 40.531 1 26.42 3 LEU B O 1
ATOM 816 N N . ARG B 1 4 ? -62.25 -37.188 40.406 1 23.84 4 ARG B N 1
ATOM 817 C CA . ARG B 1 4 ? -60.906 -36.875 40.844 1 23.84 4 ARG B CA 1
ATOM 818 C C . ARG B 1 4 ? -60.125 -36.062 39.781 1 23.84 4 ARG B C 1
ATOM 820 O O . ARG B 1 4 ? -60.5 -36.125 38.625 1 23.84 4 ARG B O 1
ATOM 827 N N . ASP B 1 5 ? -58.969 -35.344 40.125 1 21.61 5 ASP B N 1
ATOM 828 C CA . ASP B 1 5 ? -58 -34.219 40.094 1 21.61 5 ASP B CA 1
ATOM 829 C C . ASP B 1 5 ? -56.938 -34.469 39.031 1 21.61 5 ASP B C 1
ATOM 831 O O . ASP B 1 5 ? -55.938 -33.781 38.969 1 21.61 5 ASP B O 1
ATOM 835 N N . LYS B 1 6 ? -56.969 -35.594 38.219 1 26.25 6 LYS B N 1
ATOM 836 C CA . LYS B 1 6 ? -55.656 -35.938 37.688 1 26.25 6 LYS B CA 1
ATOM 837 C C . LYS B 1 6 ? -55.094 -34.812 36.844 1 26.25 6 LYS B C 1
ATOM 839 O O . LYS B 1 6 ? -55.719 -34.375 35.875 1 26.25 6 LYS B O 1
ATOM 844 N N . TYR B 1 7 ? -54.438 -33.781 37.5 1 26.3 7 TYR B N 1
ATOM 845 C CA . TYR B 1 7 ? -53.656 -32.625 37.062 1 26.3 7 TYR B CA 1
ATOM 846 C C . TYR B 1 7 ? -52.656 -32.969 36 1 26.3 7 TYR B C 1
ATOM 848 O O . TYR B 1 7 ? -51.969 -34 36.094 1 26.3 7 TYR B O 1
ATOM 856 N N . CYS B 1 8 ? -52.938 -32.844 34.75 1 28.14 8 CYS B N 1
ATOM 857 C CA . CYS B 1 8 ? -52.25 -32.906 33.469 1 28.14 8 CYS B CA 1
ATOM 858 C C . CYS B 1 8 ? -50.875 -32.219 33.562 1 28.14 8 CYS B C 1
ATOM 860 O O . CYS B 1 8 ? -50.812 -31.016 33.875 1 28.14 8 CYS B O 1
ATOM 862 N N . GLN B 1 9 ? -49.906 -32.875 34.188 1 24.28 9 GLN B N 1
ATOM 863 C CA . GLN B 1 9 ? -48.5 -32.469 34.312 1 24.28 9 GLN B CA 1
ATOM 864 C C . GLN B 1 9 ? -47.938 -32.062 32.938 1 24.28 9 GLN B C 1
ATOM 866 O O . GLN B 1 9 ? -47.906 -32.875 32 1 24.28 9 GLN B O 1
ATOM 871 N N . THR B 1 10 ? -48.375 -30.875 32.375 1 24.77 10 THR B N 1
ATOM 872 C CA . THR B 1 10 ? -47.812 -30.25 31.188 1 24.77 10 THR B CA 1
ATOM 873 C C . THR B 1 10 ? -46.312 -30.219 31.234 1 24.77 10 THR B C 1
ATOM 875 O O . THR B 1 10 ? -45.719 -29.641 32.156 1 24.77 10 THR B O 1
ATOM 878 N N . ASP B 1 11 ? -45.594 -31.344 31.031 1 29.81 11 ASP B N 1
ATOM 879 C CA . ASP B 1 11 ? -44.125 -31.438 30.875 1 29.81 11 ASP B CA 1
ATOM 880 C C . ASP B 1 11 ? -43.625 -30.359 29.906 1 29.81 11 ASP B C 1
ATOM 882 O O . ASP B 1 11 ? -44 -30.344 28.734 1 29.81 11 ASP B O 1
ATOM 886 N N . HIS B 1 12 ? -43.594 -29.078 30.328 1 28.81 12 HIS B N 1
ATOM 887 C CA . HIS B 1 12 ? -42.938 -27.984 29.609 1 28.81 12 HIS B CA 1
ATOM 888 C C . HIS B 1 12 ? -41.562 -28.391 29.141 1 28.81 12 HIS B C 1
ATOM 890 O O . HIS B 1 12 ? -40.656 -28.641 29.953 1 28.81 12 HIS B O 1
ATOM 896 N N . HIS B 1 13 ? -41.438 -29.328 28.188 1 29.69 13 HIS B N 1
ATOM 897 C CA . HIS B 1 13 ? -40.156 -29.5 27.531 1 29.69 13 HIS B CA 1
ATOM 898 C C . HIS B 1 13 ? -39.5 -28.156 27.25 1 29.69 13 HIS B C 1
ATOM 900 O O . HIS B 1 13 ? -40.062 -27.312 26.562 1 29.69 13 HIS B O 1
ATOM 906 N N . HIS B 1 14 ? -38.844 -27.531 28.266 1 28.73 14 HIS B N 1
ATOM 907 C CA . HIS B 1 14 ? -37.969 -26.391 28.109 1 28.73 14 HIS B CA 1
ATOM 908 C C . HIS B 1 14 ? -37.062 -26.531 26.875 1 28.73 14 HIS B C 1
ATOM 910 O O . HIS B 1 14 ? -36.281 -27.469 26.781 1 28.73 14 HIS B O 1
ATOM 916 N N . HIS B 1 15 ? -37.625 -26.359 25.656 1 29.8 15 HIS B N 1
ATOM 917 C CA . HIS B 1 15 ? -36.75 -26.141 24.516 1 29.8 15 HIS B CA 1
ATOM 918 C C . HIS B 1 15 ? -35.562 -25.25 24.906 1 29.8 15 HIS B C 1
ATOM 920 O O . HIS B 1 15 ? -35.75 -24.188 25.484 1 29.8 15 HIS B O 1
ATOM 926 N N . GLY B 1 16 ? -34.5 -25.844 25.438 1 28.73 16 GLY B N 1
ATOM 927 C CA . GLY B 1 16 ? -33.219 -25.156 25.609 1 28.73 16 GLY B CA 1
ATOM 928 C C . GLY B 1 16 ? -32.938 -24.125 24.547 1 28.73 16 GLY B C 1
ATOM 929 O O . GLY B 1 16 ? -33.094 -24.391 23.359 1 28.73 16 GLY B O 1
ATOM 930 N N . CYS B 1 17 ? -33.312 -22.859 24.719 1 29.91 17 CYS B N 1
ATOM 931 C CA . CYS B 1 17 ? -32.969 -21.672 23.938 1 29.91 17 CYS B CA 1
ATOM 932 C C . CYS B 1 17 ? -31.578 -21.812 23.344 1 29.91 17 CYS B C 1
ATOM 934 O O . CYS B 1 17 ? -30.703 -22.453 23.938 1 29.91 17 CYS B O 1
ATOM 936 N N . CYS B 1 18 ? -31.5 -21.812 22 1 32.62 18 CYS B N 1
ATOM 937 C CA . CYS B 1 18 ? -30.344 -21.688 21.109 1 32.62 18 CYS B CA 1
ATOM 938 C C . CYS B 1 18 ? -29.328 -20.719 21.672 1 32.62 18 CYS B C 1
ATOM 940 O O . CYS B 1 18 ? -29.625 -19.547 21.891 1 32.62 18 CYS B O 1
ATOM 942 N N . GLU B 1 19 ? -28.656 -20.969 22.766 1 37.94 19 GLU B N 1
ATOM 943 C CA . GLU B 1 19 ? -27.531 -20.094 23.078 1 37.94 19 GLU B CA 1
ATOM 944 C C . GLU B 1 19 ? -26.812 -19.641 21.812 1 37.94 19 GLU B C 1
ATOM 946 O O . GLU B 1 19 ? -26.609 -20.438 20.891 1 37.94 19 GLU B O 1
ATOM 951 N N . PRO B 1 20 ? -27.062 -18.391 21.344 1 39.16 20 PRO B N 1
ATOM 952 C CA . PRO B 1 20 ? -26.25 -17.938 20.219 1 39.16 20 PRO B CA 1
ATOM 953 C C . PRO B 1 20 ? -24.797 -18.375 20.312 1 39.16 20 PRO B C 1
ATOM 955 O O . PRO B 1 20 ? -24.172 -18.203 21.359 1 39.16 20 PRO B O 1
ATOM 958 N N . VAL B 1 21 ? -24.359 -19.578 20.047 1 37.31 21 VAL B N 1
ATOM 959 C CA . VAL B 1 21 ? -22.969 -19.984 19.812 1 37.31 21 VAL B CA 1
ATOM 960 C C . VAL B 1 21 ? -22.188 -18.812 19.203 1 37.31 21 VAL B C 1
ATOM 962 O O . VAL B 1 21 ? -22.391 -18.484 18.031 1 37.31 21 VAL B O 1
ATOM 965 N N . TYR B 1 22 ? -22.203 -17.703 19.812 1 35.12 22 TYR B N 1
ATOM 966 C CA . TYR B 1 22 ? -21.188 -16.75 19.359 1 35.12 22 TYR B CA 1
ATOM 967 C C . TYR B 1 22 ? -19.859 -17.453 19.109 1 35.12 22 TYR B C 1
ATOM 969 O O . TYR B 1 22 ? -19.109 -17.719 20.047 1 35.12 22 TYR B O 1
ATOM 977 N N . ILE B 1 23 ? -19.844 -18.609 18.438 1 38.25 23 ILE B N 1
ATOM 978 C CA . ILE B 1 23 ? -18.516 -19.047 17.984 1 38.25 23 ILE B CA 1
ATOM 979 C C . ILE B 1 23 ? -17.625 -17.828 17.766 1 38.25 23 ILE B C 1
ATOM 981 O O . ILE B 1 23 ? -17.906 -16.984 16.922 1 38.25 23 ILE B O 1
ATOM 985 N N . LEU B 1 24 ? -17.141 -17.203 18.719 1 36.94 24 LEU B N 1
ATOM 986 C CA . LEU B 1 24 ? -15.984 -16.328 18.5 1 36.94 24 LEU B CA 1
ATOM 987 C C . LEU B 1 24 ? -15.117 -16.859 17.359 1 36.94 24 LEU B C 1
ATOM 989 O O . LEU B 1 24 ? -14.516 -17.922 17.469 1 36.94 24 LEU B O 1
ATOM 993 N N . GLU B 1 25 ? -15.484 -16.984 16.078 1 45.88 25 GLU B N 1
ATOM 994 C CA . GLU B 1 25 ? -14.5 -17.312 15.047 1 45.88 25 GLU B CA 1
ATOM 995 C C . GLU B 1 25 ? -13.102 -16.844 15.453 1 45.88 25 GLU B C 1
ATOM 997 O O . GLU B 1 25 ? -12.938 -15.734 15.977 1 45.88 25 GLU B O 1
ATOM 1002 N N . PRO B 1 26 ? -12.094 -17.703 15.797 1 47 26 PRO B N 1
ATOM 1003 C CA . PRO B 1 26 ? -10.742 -17.203 16.062 1 47 26 PRO B CA 1
ATOM 1004 C C . PRO B 1 26 ? -10.391 -15.969 15.234 1 47 26 PRO B C 1
ATOM 1006 O O . PRO B 1 26 ? -10.734 -15.906 14.047 1 47 26 PRO B O 1
ATOM 1009 N N . GLY B 1 27 ? -10.625 -14.797 15.727 1 52.78 27 GLY B N 1
ATOM 1010 C CA . GLY B 1 27 ? -10.219 -13.578 15.055 1 52.78 27 GLY B CA 1
ATOM 1011 C C . GLY B 1 27 ? -9 -13.758 14.156 1 52.78 27 GLY B C 1
ATOM 1012 O O . GLY B 1 27 ? -8.352 -14.805 14.195 1 52.78 27 GLY B O 1
ATOM 1013 N N . ASP B 1 28 ? -8.938 -13.211 12.922 1 59.62 28 ASP B N 1
ATOM 1014 C CA . ASP B 1 28 ? -7.777 -13.141 12.047 1 59.62 28 ASP B CA 1
ATOM 1015 C C . ASP B 1 28 ? -6.52 -12.758 12.82 1 59.62 28 ASP B C 1
ATOM 1017 O O . ASP B 1 28 ? -6.293 -11.578 13.109 1 59.62 28 ASP B O 1
ATOM 1021 N N . PRO B 1 29 ? -5.898 -13.812 13.516 1 63.91 29 PRO B N 1
ATOM 1022 C CA . PRO B 1 29 ? -4.695 -13.492 14.281 1 63.91 29 PRO B CA 1
ATOM 1023 C C . PRO B 1 29 ? -3.748 -12.555 13.539 1 63.91 29 PRO B C 1
ATOM 1025 O O . PRO B 1 29 ? -3.07 -11.734 14.156 1 63.91 29 PRO B O 1
ATOM 1028 N N . PRO B 1 30 ? -3.639 -12.742 12.312 1 58.81 30 PRO B N 1
ATOM 1029 C CA . PRO B 1 30 ? -2.703 -11.82 11.656 1 58.81 30 PRO B CA 1
ATOM 1030 C C . PRO B 1 30 ? -3.047 -10.352 11.891 1 58.81 30 PRO B C 1
ATOM 1032 O O . PRO B 1 30 ? -2.156 -9.5 11.914 1 58.81 30 PRO B O 1
ATOM 1035 N N . LEU B 1 31 ? -4.383 -10.117 11.992 1 64.69 31 LEU B N 1
ATOM 1036 C CA . LEU B 1 31 ? -4.758 -8.742 12.289 1 64.69 31 LEU B CA 1
ATOM 1037 C C . LEU B 1 31 ? -4.188 -8.297 13.633 1 64.69 31 LEU B C 1
ATOM 1039 O O . LEU B 1 31 ? -3.881 -7.117 13.82 1 64.69 31 LEU B O 1
ATOM 1043 N N . LEU B 1 32 ? -4.09 -9.375 14.414 1 56.41 32 LEU B N 1
ATOM 1044 C CA . LEU B 1 32 ? -3.658 -9.109 15.781 1 56.41 32 LEU B CA 1
ATOM 1045 C C . LEU B 1 32 ? -2.145 -9.25 15.906 1 56.41 32 LEU B C 1
ATOM 1047 O O . LEU B 1 32 ? -1.549 -8.758 16.859 1 56.41 32 LEU B O 1
ATOM 1051 N N . GLN B 1 33 ? -1.702 -10.055 15.023 1 59.84 33 GLN B N 1
ATOM 1052 C CA . GLN B 1 33 ? -0.266 -10.281 15.133 1 59.84 33 GLN B CA 1
ATOM 1053 C C . GLN B 1 33 ? 0.522 -9.039 14.742 1 59.84 33 GLN B C 1
ATOM 1055 O O . GLN B 1 33 ? 0.067 -8.242 13.922 1 59.84 33 GLN B O 1
ATOM 1060 N N . GLN B 1 34 ? 1.511 -8.75 15.625 1 62.75 34 GLN B N 1
ATOM 1061 C CA . GLN B 1 34 ? 2.41 -7.625 15.391 1 62.75 34 GLN B CA 1
ATOM 1062 C C . GLN B 1 34 ? 3.137 -7.773 14.055 1 62.75 34 GLN B C 1
ATOM 1064 O O . GLN B 1 34 ? 3.627 -8.859 13.727 1 62.75 34 GLN B O 1
ATOM 1069 N N . PRO B 1 35 ? 2.865 -6.875 13.203 1 60.69 35 PRO B N 1
ATOM 1070 C CA . PRO B 1 35 ? 3.613 -6.926 11.945 1 60.69 35 PRO B CA 1
ATOM 1071 C C . PRO B 1 35 ? 5.105 -7.188 12.156 1 60.69 35 PRO B C 1
ATOM 1073 O O . PRO B 1 35 ? 5.672 -6.762 13.164 1 60.69 35 PRO B O 1
ATOM 1076 N N . LEU B 1 36 ? 5.562 -8.289 11.555 1 59.78 36 LEU B N 1
ATOM 1077 C CA . LEU B 1 36 ? 7.012 -8.461 11.562 1 59.78 36 LEU B CA 1
ATOM 1078 C C . LEU B 1 36 ? 7.715 -7.16 11.195 1 59.78 36 LEU B C 1
ATOM 1080 O O . LEU B 1 36 ? 7.262 -6.43 10.312 1 59.78 36 LEU B O 1
ATOM 1084 N N . GLN B 1 37 ? 8.195 -6.586 12.25 1 60.44 37 GLN B N 1
ATOM 1085 C CA . GLN B 1 37 ? 8.953 -5.352 12.062 1 60.44 37 GLN B CA 1
ATOM 1086 C C . GLN B 1 37 ? 10.07 -5.543 11.039 1 60.44 37 GLN B C 1
ATOM 1088 O O . GLN B 1 37 ? 11 -6.324 11.266 1 60.44 37 GLN B O 1
ATOM 1093 N N . THR B 1 38 ? 9.719 -5.348 9.789 1 64.19 38 THR B N 1
ATOM 1094 C CA . THR B 1 38 ? 10.805 -5.266 8.82 1 64.19 38 THR B CA 1
ATOM 1095 C C . THR B 1 38 ? 11.258 -3.818 8.641 1 64.19 38 THR B C 1
ATOM 1097 O O . THR B 1 38 ? 10.5 -2.885 8.906 1 64.19 38 THR B O 1
ATOM 1100 N N . SER B 1 39 ? 12.625 -3.672 8.492 1 77.12 39 SER B N 1
ATOM 1101 C CA . SER B 1 39 ? 13.18 -2.359 8.18 1 77.12 39 SER B CA 1
ATOM 1102 C C . SER B 1 39 ? 12.664 -1.842 6.84 1 77.12 39 SER B C 1
ATOM 1104 O O . SER B 1 39 ? 12.773 -0.649 6.547 1 77.12 39 SER B O 1
ATOM 1106 N N . LYS B 1 40 ? 11.945 -2.715 6.172 1 88.88 40 LYS B N 1
ATOM 1107 C CA . LYS B 1 40 ? 11.484 -2.352 4.832 1 88.88 40 LYS B CA 1
ATOM 1108 C C . LYS B 1 40 ? 10.039 -1.856 4.867 1 88.88 40 LYS B C 1
ATOM 1110 O O . LYS B 1 40 ? 9.211 -2.393 5.605 1 88.88 40 LYS B O 1
ATOM 1115 N N . SER B 1 41 ? 9.797 -0.862 4.113 1 92.06 41 SER B N 1
ATOM 1116 C CA . SER B 1 41 ? 8.43 -0.362 3.988 1 92.06 41 SER B CA 1
ATOM 1117 C C . SER B 1 41 ? 7.547 -1.346 3.227 1 92.06 41 SER B C 1
ATOM 1119 O O . SER B 1 41 ? 8.055 -2.248 2.555 1 92.06 41 SER B O 1
ATOM 1121 N N . GLY B 1 42 ? 6.258 -1.21 3.379 1 94.94 42 GLY B N 1
ATOM 1122 C CA . GLY B 1 42 ? 5.34 -2.016 2.59 1 94.94 42 GLY B CA 1
ATOM 1123 C C . GLY B 1 42 ? 5.57 -1.896 1.096 1 94.94 42 GLY B C 1
ATOM 1124 O O . GLY B 1 42 ? 5.488 -2.889 0.369 1 94.94 42 GLY B O 1
ATOM 1125 N N . ILE B 1 43 ? 5.914 -0.656 0.604 1 97 43 ILE B N 1
ATOM 1126 C CA . ILE B 1 43 ? 6.137 -0.401 -0.816 1 97 43 ILE B CA 1
ATOM 1127 C C . ILE B 1 43 ? 7.387 -1.143 -1.283 1 97 43 ILE B C 1
ATOM 1129 O O . ILE B 1 43 ? 7.379 -1.779 -2.34 1 97 43 ILE B O 1
ATOM 1133 N N . GLN B 1 44 ? 8.406 -1.107 -0.492 1 95.5 44 GLN B N 1
ATOM 1134 C CA . GLN B 1 44 ? 9.617 -1.844 -0.838 1 95.5 44 GLN B CA 1
ATOM 1135 C C . GLN B 1 44 ? 9.344 -3.342 -0.933 1 95.5 44 GLN B C 1
ATOM 1137 O O . GLN B 1 44 ? 9.859 -4.02 -1.823 1 95.5 44 GLN B O 1
ATOM 1142 N N . GLN B 1 45 ? 8.531 -3.871 0.006 1 94.75 45 GLN B N 1
ATOM 1143 C CA . GLN B 1 45 ? 8.18 -5.285 -0.008 1 94.75 45 GLN B CA 1
ATOM 1144 C C . GLN B 1 45 ? 7.406 -5.648 -1.272 1 94.75 45 GLN B C 1
ATOM 1146 O O . GLN B 1 45 ? 7.629 -6.707 -1.86 1 94.75 45 GLN B O 1
ATOM 1151 N N . ILE B 1 46 ? 6.512 -4.781 -1.645 1 96.81 46 ILE B N 1
ATOM 1152 C CA . ILE B 1 46 ? 5.758 -4.992 -2.875 1 96.81 46 ILE B CA 1
ATOM 1153 C C . ILE B 1 46 ? 6.715 -5.051 -4.062 1 96.81 46 ILE B C 1
ATOM 1155 O O . ILE B 1 46 ? 6.652 -5.977 -4.875 1 96.81 46 ILE B O 1
ATOM 1159 N N . ILE B 1 47 ? 7.586 -4.086 -4.191 1 96.69 47 ILE B N 1
ATOM 1160 C CA . ILE B 1 47 ? 8.523 -4.023 -5.305 1 96.69 47 ILE B CA 1
ATOM 1161 C C . ILE B 1 47 ? 9.375 -5.293 -5.34 1 96.69 47 ILE B C 1
ATOM 1163 O O . ILE B 1 47 ? 9.547 -5.902 -6.395 1 96.69 47 ILE B O 1
ATOM 1167 N N . GLU B 1 48 ? 9.867 -5.711 -4.199 1 95.69 48 GLU B N 1
ATOM 1168 C CA . GLU B 1 48 ? 10.695 -6.914 -4.125 1 95.69 48 GLU B CA 1
ATOM 1169 C C . GLU B 1 48 ? 9.906 -8.148 -4.559 1 95.69 48 GLU B C 1
ATOM 1171 O O . GLU B 1 48 ? 10.445 -9.031 -5.227 1 95.69 48 GLU B O 1
ATOM 1176 N N . CYS B 1 49 ? 8.719 -8.211 -4.121 1 95.38 49 CYS B N 1
ATOM 1177 C CA . CYS B 1 49 ? 7.863 -9.328 -4.496 1 95.38 49 CYS B CA 1
ATOM 1178 C C . CYS B 1 49 ? 7.723 -9.43 -6.012 1 95.38 49 CYS B C 1
ATOM 1180 O O . CYS B 1 49 ? 7.762 -10.523 -6.574 1 95.38 49 CYS B O 1
ATOM 1182 N N . PHE B 1 50 ? 7.566 -8.352 -6.711 1 96.44 50 PHE B N 1
ATOM 1183 C CA . PHE B 1 50 ? 7.348 -8.383 -8.156 1 96.44 50 PHE B CA 1
ATOM 1184 C C . PHE B 1 50 ? 8.672 -8.562 -8.898 1 96.44 50 PHE B C 1
ATOM 1186 O O . PHE B 1 50 ? 8.68 -8.836 -10.094 1 96.44 50 PHE B O 1
ATOM 1193 N N . ARG B 1 51 ? 9.711 -8.414 -8.219 1 95.31 51 ARG B N 1
ATOM 1194 C CA . ARG B 1 51 ? 11.016 -8.672 -8.812 1 95.31 51 ARG B CA 1
ATOM 1195 C C . ARG B 1 51 ? 11.406 -10.141 -8.664 1 95.31 51 ARG B C 1
ATOM 1197 O O . ARG B 1 51 ? 11.922 -10.75 -9.602 1 95.31 51 ARG B O 1
ATOM 1204 N N . SER B 1 52 ? 11.18 -10.672 -7.496 1 96.19 52 SER B N 1
ATOM 1205 C CA . SER B 1 52 ? 11.766 -11.969 -7.199 1 96.19 52 SER B CA 1
ATOM 1206 C C . SER B 1 52 ? 10.742 -12.922 -6.586 1 96.19 52 SER B C 1
ATOM 1208 O O . SER B 1 52 ? 11.055 -14.07 -6.277 1 96.19 52 SER B O 1
ATOM 1210 N N . GLY B 1 53 ? 9.508 -12.547 -6.359 1 96.19 53 GLY B N 1
ATOM 1211 C CA . GLY B 1 53 ? 8.5 -13.383 -5.738 1 96.19 53 GLY B CA 1
ATOM 1212 C C . GLY B 1 53 ? 7.91 -14.414 -6.684 1 96.19 53 GLY B C 1
ATOM 1213 O O . GLY B 1 53 ? 8.234 -14.43 -7.875 1 96.19 53 GLY B O 1
ATOM 1214 N N . THR B 1 54 ? 7.148 -15.297 -6.066 1 95.94 54 THR B N 1
ATOM 1215 C CA . THR B 1 54 ? 6.5 -16.344 -6.844 1 95.94 54 THR B CA 1
ATOM 1216 C C . THR B 1 54 ? 5.348 -15.773 -7.668 1 95.94 54 THR B C 1
ATOM 1218 O O . THR B 1 54 ? 4.809 -14.719 -7.344 1 95.94 54 THR B O 1
ATOM 1221 N N . LYS B 1 55 ? 4.98 -16.516 -8.734 1 96.31 55 LYS B N 1
ATOM 1222 C CA . LYS B 1 55 ? 3.818 -16.156 -9.547 1 96.31 55 LYS B CA 1
ATOM 1223 C C . LYS B 1 55 ? 2.551 -16.109 -8.703 1 96.31 55 LYS B C 1
ATOM 1225 O O . LYS B 1 55 ? 1.7 -15.234 -8.898 1 96.31 55 LYS B O 1
ATOM 1230 N N . GLN B 1 56 ? 2.416 -17.016 -7.844 1 93.94 56 GLN B N 1
ATOM 1231 C CA . GLN B 1 56 ? 1.238 -17.062 -6.984 1 93.94 56 GLN B CA 1
ATOM 1232 C C . GLN B 1 56 ? 1.128 -15.805 -6.137 1 93.94 56 GLN B C 1
ATOM 1234 O O . GLN B 1 56 ? 0.053 -15.211 -6.035 1 93.94 56 GLN B O 1
ATOM 1239 N N . LEU B 1 57 ? 2.246 -15.469 -5.484 1 95.31 57 LEU B N 1
ATOM 1240 C CA . LEU B 1 57 ? 2.232 -14.266 -4.656 1 95.31 57 LEU B CA 1
ATOM 1241 C C . LEU B 1 57 ? 1.901 -13.031 -5.484 1 95.31 57 LEU B C 1
ATOM 1243 O O . LEU B 1 57 ? 1.112 -12.188 -5.062 1 95.31 57 LEU B O 1
ATOM 1247 N N . LYS B 1 58 ? 2.504 -12.914 -6.609 1 96.69 58 LYS B N 1
ATOM 1248 C CA . LYS B 1 58 ? 2.205 -11.797 -7.5 1 96.69 58 LYS B CA 1
ATOM 1249 C C . LYS B 1 58 ? 0.722 -11.758 -7.859 1 96.69 58 LYS B C 1
ATOM 1251 O O . LYS B 1 58 ? 0.111 -10.688 -7.883 1 96.69 58 LYS B O 1
ATOM 1256 N N . HIS B 1 59 ? 0.189 -12.914 -8.086 1 94.38 59 HIS B N 1
ATOM 1257 C CA . HIS B 1 59 ? -1.231 -13.008 -8.398 1 94.38 59 HIS B CA 1
ATOM 1258 C C . HIS B 1 59 ? -2.088 -12.547 -7.223 1 94.38 59 HIS B C 1
ATOM 1260 O O . HIS B 1 59 ? -3.029 -11.773 -7.398 1 94.38 59 HIS B O 1
ATOM 1266 N N . ILE B 1 60 ? -1.823 -13.008 -6.066 1 95.19 60 ILE B N 1
ATOM 1267 C CA . ILE B 1 60 ? -2.568 -12.625 -4.871 1 95.19 60 ILE B CA 1
ATOM 1268 C C . ILE B 1 60 ? -2.539 -11.109 -4.711 1 95.19 60 ILE B C 1
ATOM 1270 O O . ILE B 1 60 ? -3.578 -10.484 -4.492 1 95.19 60 ILE B O 1
ATOM 1274 N N . LEU B 1 61 ? -1.364 -10.461 -4.797 1 96.19 61 LEU B N 1
ATOM 1275 C CA . LEU B 1 61 ? -1.196 -9.023 -4.59 1 96.19 61 LEU B CA 1
ATOM 1276 C C . LEU B 1 61 ? -1.956 -8.234 -5.648 1 96.19 61 LEU B C 1
ATOM 1278 O O . LEU B 1 61 ? -2.557 -7.199 -5.344 1 96.19 61 LEU B O 1
ATOM 1282 N N . LEU B 1 62 ? -1.982 -8.766 -6.859 1 94.88 62 LEU B N 1
ATOM 1283 C CA . LEU B 1 62 ? -2.615 -8.039 -7.957 1 94.88 62 LEU B CA 1
ATOM 1284 C C . LEU B 1 62 ? -4.129 -8.219 -7.922 1 94.88 62 LEU B C 1
ATOM 1286 O O . LEU B 1 62 ? -4.875 -7.273 -8.211 1 94.88 62 LEU B O 1
ATOM 1290 N N . LYS B 1 63 ? -4.602 -9.414 -7.508 1 94.25 63 LYS B N 1
ATOM 1291 C CA . LYS B 1 63 ? -6.012 -9.734 -7.699 1 94.25 63 LYS B CA 1
ATOM 1292 C C . LYS B 1 63 ? -6.781 -9.656 -6.387 1 94.25 63 LYS B C 1
ATOM 1294 O O . LYS B 1 63 ? -7.949 -9.266 -6.367 1 94.25 63 LYS B O 1
ATOM 1299 N N . ASP B 1 64 ? -6.168 -9.93 -5.301 1 95.06 64 ASP B N 1
ATOM 1300 C CA . ASP B 1 64 ? -6.922 -10.148 -4.074 1 95.06 64 ASP B CA 1
ATOM 1301 C C . ASP B 1 64 ? -6.637 -9.055 -3.049 1 95.06 64 ASP B C 1
ATOM 1303 O O . ASP B 1 64 ? -7.188 -9.07 -1.946 1 95.06 64 ASP B O 1
ATOM 1307 N N . VAL B 1 65 ? -5.809 -8.094 -3.398 1 96.25 65 VAL B N 1
ATOM 1308 C CA . VAL B 1 65 ? -5.355 -7.148 -2.385 1 96.25 65 VAL B CA 1
ATOM 1309 C C . VAL B 1 65 ? -5.523 -5.723 -2.9 1 96.25 65 VAL B C 1
ATOM 1311 O O . VAL B 1 65 ? -5.184 -5.426 -4.047 1 96.25 65 VAL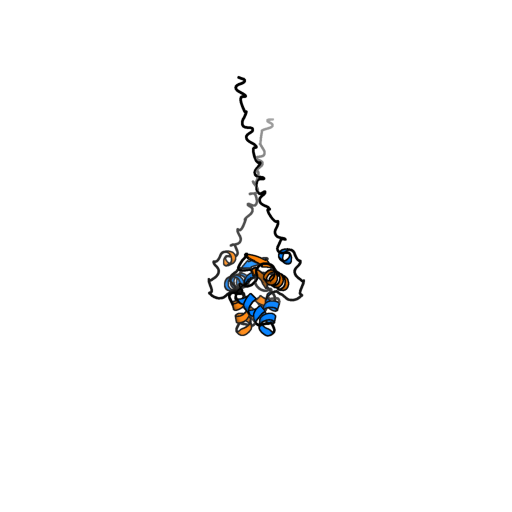 B O 1
ATOM 1314 N N . ASP B 1 66 ? -6.031 -4.922 -1.988 1 94.94 66 ASP B N 1
ATOM 1315 C CA . ASP B 1 66 ? -5.98 -3.479 -2.201 1 94.94 66 ASP B CA 1
ATOM 1316 C C . ASP B 1 66 ? -4.961 -2.82 -1.272 1 94.94 66 ASP B C 1
ATOM 1318 O O . ASP B 1 66 ? -4.453 -3.459 -0.349 1 94.94 66 ASP B O 1
ATOM 1322 N N . THR B 1 67 ? -4.68 -1.564 -1.654 1 96.12 67 THR B N 1
ATOM 1323 C CA . THR B 1 67 ? -3.715 -0.832 -0.84 1 96.12 67 THR B CA 1
ATOM 1324 C C . THR B 1 67 ? -4.277 0.526 -0.429 1 96.12 67 THR B C 1
ATOM 1326 O O . THR B 1 67 ? -4.977 1.177 -1.209 1 96.12 67 THR B O 1
ATOM 1329 N N . ILE B 1 68 ? -4.004 0.906 0.731 1 95.31 68 ILE B N 1
ATOM 1330 C CA . ILE B 1 68 ? -4.219 2.254 1.246 1 95.31 68 ILE B CA 1
ATOM 1331 C C . ILE B 1 68 ? -2.873 2.924 1.517 1 95.31 68 ILE B C 1
ATOM 1333 O O . ILE B 1 68 ? -1.973 2.312 2.094 1 95.31 68 ILE B O 1
ATOM 1337 N N . PHE B 1 69 ? -2.736 4.113 0.944 1 96.12 69 PHE B N 1
ATOM 1338 C CA . PHE B 1 69 ? -1.515 4.879 1.169 1 96.12 69 PHE B CA 1
ATOM 1339 C C . PHE B 1 69 ? -1.65 5.762 2.402 1 96.12 69 PHE B C 1
ATOM 1341 O O . PHE B 1 69 ? -2.711 6.34 2.646 1 96.12 69 PHE B O 1
ATOM 1348 N N . GLU B 1 70 ? -0.536 5.855 3.088 1 96 70 GLU B N 1
ATOM 1349 C CA . GLU B 1 70 ? -0.497 6.648 4.312 1 96 70 GLU B CA 1
ATOM 1350 C C . GLU B 1 70 ? 0.679 7.621 4.305 1 96 70 GLU B C 1
ATOM 1352 O O . GLU B 1 70 ? 1.824 7.215 4.098 1 96 70 GLU B O 1
ATOM 1357 N N . CYS B 1 71 ? 0.364 8.805 4.473 1 95 71 CYS B N 1
ATOM 1358 C CA . CYS B 1 71 ? 1.434 9.773 4.672 1 95 71 CYS B CA 1
ATOM 1359 C C . CYS B 1 71 ? 2.152 9.531 5.992 1 95 71 CYS B C 1
ATOM 1361 O O . CYS B 1 71 ? 1.528 9.539 7.055 1 95 71 CYS B O 1
ATOM 1363 N N . LYS B 1 72 ? 3.459 9.516 6 1 94.44 72 LYS B N 1
ATOM 1364 C CA . LYS B 1 72 ? 4.215 9.195 7.207 1 94.44 72 LYS B CA 1
ATOM 1365 C C . LYS B 1 72 ? 4.199 10.359 8.195 1 94.44 72 LYS B C 1
ATOM 1367 O O . LYS B 1 72 ? 4.352 10.156 9.398 1 94.44 72 LYS B O 1
ATOM 1372 N N . LEU B 1 73 ? 4.094 11.492 7.637 1 92.56 73 LEU B N 1
ATOM 1373 C CA . LEU B 1 73 ? 4.199 12.672 8.477 1 92.56 73 LEU B CA 1
ATOM 1374 C C . LEU B 1 73 ? 2.887 12.938 9.211 1 92.56 73 LEU B C 1
ATOM 1376 O O . LEU B 1 73 ? 2.869 13.047 10.438 1 92.56 73 LEU B O 1
ATOM 1380 N N . CYS B 1 74 ? 1.83 13.094 8.531 1 93.62 74 CYS B N 1
ATOM 1381 C CA . CYS B 1 74 ? 0.584 13.516 9.164 1 93.62 74 CYS B CA 1
ATOM 1382 C C . CYS B 1 74 ? -0.348 12.328 9.375 1 93.62 74 CYS B C 1
ATOM 1384 O O . CYS B 1 74 ? -1.391 12.453 10.016 1 93.62 74 CYS B O 1
ATOM 1386 N N . ARG B 1 75 ? -0.109 11.172 8.766 1 93.81 75 ARG B N 1
ATOM 1387 C CA . ARG B 1 75 ? -0.798 9.898 8.93 1 93.81 75 ARG B CA 1
ATOM 1388 C C . ARG B 1 75 ? -2.145 9.906 8.211 1 93.81 75 ARG B C 1
ATOM 1390 O O . ARG B 1 75 ? -3.002 9.062 8.484 1 93.81 75 ARG B O 1
ATOM 1397 N N . SER B 1 76 ? -2.318 10.773 7.246 1 93.5 76 SER B N 1
ATOM 1398 C CA . SER B 1 76 ? -3.523 10.766 6.422 1 93.5 76 SER B CA 1
ATOM 1399 C C . SER B 1 76 ? -3.527 9.578 5.465 1 93.5 76 SER B C 1
ATOM 1401 O O . SER B 1 76 ? -2.477 9.172 4.973 1 93.5 76 SER B O 1
ATOM 1403 N N . LEU B 1 77 ? -4.805 9.078 5.273 1 93.38 77 LEU B N 1
ATOM 1404 C CA . LEU B 1 77 ? -4.969 7.875 4.461 1 93.38 77 LEU B CA 1
ATOM 1405 C C . LEU B 1 77 ? -5.582 8.219 3.109 1 93.38 77 LEU B C 1
ATOM 1407 O O . LEU B 1 77 ? -6.484 9.055 3.023 1 93.38 77 LEU B O 1
ATOM 1411 N N . PHE B 1 78 ? -5.066 7.473 2.027 1 91.69 78 PHE B N 1
ATOM 1412 C CA . PHE B 1 78 ? -5.535 7.676 0.662 1 91.69 78 PHE B CA 1
ATOM 1413 C C . PHE B 1 78 ? -5.66 6.348 -0.073 1 91.69 78 PHE B C 1
ATOM 1415 O O . PHE B 1 78 ? -4.773 5.496 0.014 1 91.69 78 PHE B O 1
ATOM 1422 N N . ARG B 1 79 ? -6.688 6.191 -0.812 1 90.56 79 ARG B N 1
ATOM 1423 C CA . ARG B 1 79 ? -6.824 5.008 -1.657 1 90.56 79 ARG B CA 1
ATOM 1424 C C . ARG B 1 79 ? -6.262 5.266 -3.051 1 90.56 79 ARG B C 1
ATOM 1426 O O . ARG B 1 79 ? -5.773 4.344 -3.709 1 90.56 79 ARG B O 1
ATOM 1433 N N . GLY B 1 80 ? -6.324 6.539 -3.455 1 90.94 80 GLY B N 1
ATOM 1434 C CA . GLY B 1 80 ? -5.762 6.902 -4.746 1 90.94 80 GLY B CA 1
ATOM 1435 C C . GLY B 1 80 ? -4.352 7.453 -4.652 1 90.94 80 GLY B C 1
ATOM 1436 O O . GLY B 1 80 ? -4.105 8.422 -3.928 1 90.94 80 GLY B O 1
ATOM 1437 N N . LEU B 1 81 ? -3.467 6.848 -5.465 1 93.56 81 LEU B N 1
ATOM 1438 C CA . LEU B 1 81 ? -2.1 7.355 -5.504 1 93.56 81 LEU B CA 1
ATOM 1439 C C . LEU B 1 81 ? -2.076 8.82 -5.934 1 93.56 81 LEU B C 1
ATOM 1441 O O . LEU B 1 81 ? -1.36 9.633 -5.344 1 93.56 81 LEU B O 1
ATOM 1445 N N . PRO B 1 82 ? -2.891 9.219 -6.891 1 90.5 82 PRO B N 1
ATOM 1446 C CA . PRO B 1 82 ? -2.889 10.633 -7.25 1 90.5 82 PRO B CA 1
ATOM 1447 C C . PRO B 1 82 ? -3.273 11.539 -6.082 1 90.5 82 PRO B C 1
ATOM 1449 O O . PRO B 1 82 ? -2.727 12.641 -5.938 1 90.5 82 PRO B O 1
ATOM 1452 N N . ASN B 1 83 ? -4.219 11.086 -5.281 1 92.69 83 ASN B N 1
ATOM 1453 C CA . ASN B 1 83 ? -4.609 11.891 -4.129 1 92.69 83 ASN B CA 1
ATOM 1454 C C . ASN B 1 83 ? -3.461 12.031 -3.131 1 92.69 83 ASN B C 1
ATOM 1456 O O . ASN B 1 83 ? -3.264 13.102 -2.549 1 92.69 83 ASN B O 1
ATOM 1460 N N . LEU B 1 84 ? -2.787 10.961 -2.939 1 93.81 84 LEU B N 1
ATOM 1461 C CA . LEU B 1 84 ? -1.623 11.023 -2.062 1 93.81 84 LEU B CA 1
ATOM 1462 C C . LEU B 1 84 ? -0.586 12 -2.607 1 93.81 84 LEU B C 1
ATOM 1464 O O . LEU B 1 84 ? -0.021 12.797 -1.854 1 93.81 84 LEU B O 1
ATOM 1468 N N . ILE B 1 85 ? -0.317 11.891 -3.885 1 93 85 ILE B N 1
ATOM 1469 C CA . ILE B 1 85 ? 0.684 12.766 -4.496 1 93 85 ILE B CA 1
ATOM 1470 C C . ILE B 1 85 ? 0.259 14.219 -4.352 1 93 85 ILE B C 1
ATOM 1472 O O . ILE B 1 85 ? 1.084 15.086 -4.051 1 93 85 ILE B O 1
ATOM 1476 N N . THR B 1 86 ? -1.011 14.484 -4.59 1 91.38 86 THR B N 1
ATOM 1477 C CA . THR B 1 86 ? -1.522 15.844 -4.402 1 91.38 86 THR B CA 1
ATOM 1478 C C . THR B 1 86 ? -1.33 16.297 -2.959 1 91.38 86 THR B C 1
ATOM 1480 O O . THR B 1 86 ? -0.929 17.438 -2.711 1 91.38 86 THR B O 1
ATOM 1483 N N . HIS B 1 87 ? -1.687 15.477 -2.033 1 92.06 87 HIS B N 1
ATOM 1484 C CA . HIS B 1 87 ? -1.451 15.766 -0.623 1 92.06 87 HIS B CA 1
ATOM 1485 C C . HIS B 1 87 ? 0.006 16.141 -0.373 1 92.06 87 HIS B C 1
ATOM 1487 O O . HIS B 1 87 ? 0.289 17.141 0.286 1 92.06 87 HIS B O 1
ATOM 1493 N N . LYS B 1 88 ? 0.928 15.344 -0.871 1 93.06 88 LYS B N 1
ATOM 1494 C CA . LYS B 1 88 ? 2.35 15.57 -0.641 1 93.06 88 LYS B CA 1
ATOM 1495 C C . LYS B 1 88 ? 2.799 16.891 -1.255 1 93.06 88 LYS B C 1
ATOM 1497 O O . LYS B 1 88 ? 3.686 17.562 -0.72 1 93.06 88 LYS B O 1
ATOM 1502 N N . LYS B 1 89 ? 2.271 17.234 -2.324 1 90.31 89 LYS B N 1
ATOM 1503 C CA . LYS B 1 89 ? 2.65 18.453 -3.025 1 90.31 89 LYS B CA 1
ATOM 1504 C C . LYS B 1 89 ? 2.178 19.688 -2.268 1 90.31 89 LYS B C 1
ATOM 1506 O O . LYS B 1 89 ? 2.898 20.688 -2.184 1 90.31 89 LYS B O 1
ATOM 1511 N N . PHE B 1 90 ? 1.023 19.594 -1.598 1 89.88 90 PHE B N 1
ATOM 1512 C CA . PHE B 1 90 ? 0.406 20.844 -1.15 1 89.88 90 PHE B CA 1
ATOM 1513 C C . PHE B 1 90 ? 0.32 20.891 0.37 1 89.88 90 PHE B C 1
ATOM 1515 O O . PHE B 1 90 ? 0.217 21.969 0.959 1 89.88 90 PHE B O 1
ATOM 1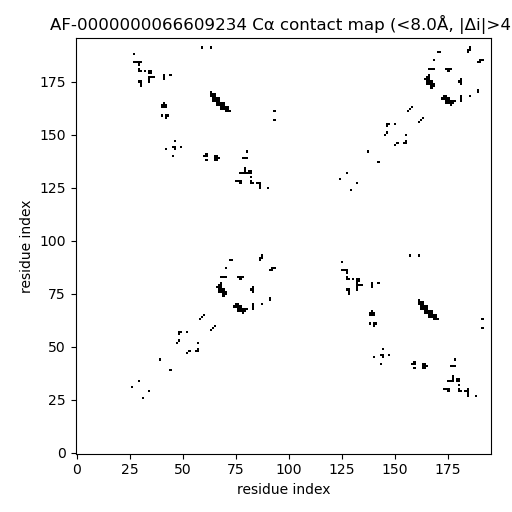522 N N . TYR B 1 91 ? 0.336 19.812 0.997 1 88.56 91 TYR B N 1
ATOM 1523 C CA . TYR B 1 91 ? 0.036 19.844 2.424 1 88.56 91 TYR B CA 1
ATOM 1524 C C . TYR B 1 91 ? 1.199 19.297 3.238 1 88.56 91 TYR B C 1
ATOM 1526 O O . TYR B 1 91 ? 1.488 19.781 4.332 1 88.56 91 TYR B O 1
ATOM 1534 N N . CYS B 1 92 ? 1.851 18.203 2.852 1 93.06 92 CYS B N 1
ATOM 1535 C CA . CYS B 1 92 ? 2.992 17.594 3.531 1 93.06 92 CYS B CA 1
ATOM 1536 C C . CYS B 1 92 ? 4.176 17.453 2.584 1 93.06 92 CYS B C 1
ATOM 1538 O O . CYS B 1 92 ? 4.637 16.328 2.328 1 93.06 92 CYS B O 1
ATOM 1540 N N . PRO B 1 93 ? 4.723 18.5 2.051 1 89 93 PRO B N 1
ATOM 1541 C CA . PRO B 1 93 ? 5.859 18.406 1.134 1 89 93 PRO B CA 1
ATOM 1542 C C . PRO B 1 93 ? 7.102 17.812 1.794 1 89 93 PRO B C 1
ATOM 1544 O O . PRO B 1 93 ? 7.281 17.938 3.008 1 89 93 PRO B O 1
ATOM 1547 N N . PRO B 1 94 ? 7.879 17.031 0.898 1 79.62 94 PRO B N 1
ATOM 1548 C CA . PRO B 1 94 ? 9.117 16.5 1.469 1 79.62 94 PRO B CA 1
ATOM 1549 C C . PRO B 1 94 ? 10.055 17.594 1.983 1 79.62 94 PRO B C 1
ATOM 1551 O O . PRO B 1 94 ? 10.055 18.703 1.454 1 79.62 94 PRO B O 1
ATOM 1554 N N . SER B 1 95 ? 10.5 17.422 3.275 1 68.94 95 SER B N 1
ATOM 1555 C CA . SER B 1 95 ? 11.414 18.422 3.814 1 68.94 95 SER B CA 1
ATOM 1556 C C . SER B 1 95 ? 12.602 18.641 2.883 1 68.94 95 SER B C 1
ATOM 1558 O O . SER B 1 95 ? 13.188 17.672 2.379 1 68.94 95 SER B O 1
ATOM 1560 N N . LEU B 1 96 ? 12.602 19.594 1.897 1 54.41 96 LEU B N 1
ATOM 1561 C CA . LEU B 1 96 ? 13.758 20.047 1.137 1 54.41 96 LEU B CA 1
ATOM 1562 C C . LEU B 1 96 ? 15.016 20.016 1.997 1 54.41 96 LEU B C 1
ATOM 1564 O O . LEU B 1 96 ? 16.062 20.5 1.579 1 54.41 96 LEU B O 1
ATOM 1568 N N . GLN B 1 97 ? 15.211 19.531 3.111 1 46.25 97 GLN B N 1
ATOM 1569 C CA . GLN B 1 97 ? 16.609 19.844 3.416 1 46.25 97 GLN B CA 1
ATOM 1570 C C . GLN B 1 97 ? 17.531 19.328 2.326 1 46.25 97 GLN B C 1
ATOM 1572 O O . GLN B 1 97 ? 17.781 18.109 2.23 1 46.25 97 GLN B O 1
ATOM 1577 N N . MET B 1 98 ? 17.203 19.453 1.02 1 34.16 98 MET B N 1
ATOM 1578 C CA . MET B 1 98 ? 18.453 19.484 0.26 1 34.16 98 MET B CA 1
ATOM 1579 C C . MET B 1 98 ? 19.344 20.609 0.73 1 34.16 98 MET B C 1
ATOM 1581 O O . MET B 1 98 ? 18.859 21.656 1.161 1 34.16 98 MET B O 1
#

Solvent-accessible surface area (backbone atoms only — not comparable to full-atom values): 12270 Å² total; per-residue (Å²): 133,89,81,76,80,77,76,78,76,76,76,73,73,72,69,76,71,73,64,77,72,70,65,72,62,80,67,66,53,43,67,68,42,75,50,74,84,57,98,58,46,44,58,54,52,51,55,48,36,73,72,73,48,52,71,64,56,47,45,44,49,69,73,45,39,40,40,34,40,26,38,64,83,83,61,51,64,30,64,20,66,68,34,45,52,51,37,32,71,72,75,58,52,76,81,60,86,114,134,87,85,76,73,87,73,78,79,76,76,73,74,73,72,76,72,78,67,78,74,70,68,72,65,82,68,67,53,43,66,68,42,74,49,73,84,56,98,61,49,42,58,55,50,51,53,49,37,72,71,72,46,54,71,65,58,46,44,44,49,70,72,44,37,41,41,35,39,26,37,64,84,84,61,50,66,30,63,20,67,69,32,45,52,51,37,33,71,74,72,58,52,76,82,59,85,114

Sequence (196 aa):
MPLRDKYCQTDHHHHGCCEPVYILEPGDPPLLQQPLQTSKSGIQQIIECFRSGTKQLKHILLKDVDTIFECKLCRSLFRGLPNLITHKKFYCPPSLQMMPLRDKYCQTDHHHHGCCEPVYILEPGDPPLLQQPLQTSKSGIQQIIECFRSGTKQLKHILLKDVDTIFECKLCRSLFRGLPNLITHKKFYCPPSLQM

GO terms:
  GO:0005730 nucleolus (C, IDA)

Secondary structure (DSSP, 8-state):
----------------------------HHHHS-----SS-HHHHHHHHHHHS-HHHHHHHHHTEEEEEEETTT--EES-HHHHHHHHHHTS------/----------------------------HHHHS-----SS-HHHHHHHHHHHS-HHHHHIIIIIEEEEEEETTT--EES-HHHHHHHHHHTS------

InterPro domains:
  IPR036236 Zinc finger C2H2 superfamily [SSF57667] (67-94)
  IPR039149 Zinc finger protein 800 [PTHR21020] (5-98)
  IPR059121 ZFPM2-like, C-terminal CCHC zinc finger [PF25445] (71-92)